Protein 5A3D (pdb70)

B-factor: mean 48.32, std 18.34, range [20.0, 143.33]

GO terms:
  GO:0005634 nucleus (C, IDA)
  GO:0003684 damaged DNA binding (F, IDA)
  GO:0008270 zinc ion binding (F, IDA)
  GO:0006974 DNA damage response (P, IDA)
  GO:0000715 nucleotide-excision repair, DNA damage recognition (P, IDA)
  GO:0000110 nucleotide-excision repair factor 1 complex (C, IPI)
  GO:0005515 protein binding (F, IPI)

Solvent-accessible surface area: 15200 Å² total; per-residue (Å²): 114,100,106,0,92,41,41,127,128,58,99,143,30,7,92,50,6,63,89,37,5,138,34,70,0,3,107,111,5,11,152,98,58,69,100,87,11,26,62,5,39,45,84,64,0,78,118,65,12,22,5,58,52,103,36,0,77,60,144,144,65,7,76,42,40,71,93,88,31,99,153,35,66,126,114,85,168,41,24,21,0,0,61,38,40,0,50,56,45,0,55,167,71,58,45,23,116,137,11,18,72,114,26,127,85,145,99,74,121,47,142,84,99,122,108,86,108,0,89,42,37,122,128,57,67,137,29,13,85,47,6,70,92,36,4,135,34,63,0,2,123,111,5,10,156,98,59,69,97,89,12,28,61,5,38,43,83,68,0,79,114,67,12,22,5,56,55,104,37,0,83,60,141,146,72,8,75,42,31,63,86,97,31,99,155,34,66,127,114,87,167,47,40,23,0,0,56,38,41,0,50,64,32,0,58,145,61,59,48,20,120,134,9,23,92,122,27,148,101,141,88,81,106,32,136,83,100,81,131

Radius of gyration: 28.15 Å; Cα contacts (8 Å, |Δi|>4): 285; chains: 2; bounding box: 49×50×84 Å

Foldseek 3Di:
DDAAPVPRPDPDADCCCCVQVVHSHHPVVLVVCLLWFPKDWPVCLCVVQVDDCVQVVPVVQFGWDWDQDPVDNPDDIIIIGGNNSSQVVSCVVQPHPVRRVVVVVVVVVVVVVD/DDAAPPPRPDDDADCCCCVQVNHSHHPVRLVVCLLFFPKAWPVRLCVPLVDDPVQVVPCVQFGWDWDQDVVDNPDDIIIITTNNSSQVVSCVVQPHPVSSVVVVVVVVVVVVVVD

Structure (mmCIF, N/CA/C/O backbone):
data_5A3D
#
_entry.id   5A3D
#
_cell.length_a   53.727
_cell.length_b   53.727
_cell.length_c   130.551
_cell.angle_alpha   90.00
_cell.angle_beta   90.00
_cell.angle_gamma   90.00
#
_symmetry.space_group_name_H-M   'P 41'
#
loop_
_entity.id
_entity.type
_entity.pdbx_description
1 polymer 'DNA REPAIR PROTEIN RAD14'
2 polymer "5'-D(*DTP*CP*TP*CP*TP*AP*C 8FGP*TP*CP*AP*TP*CP*DAP*CP)-3'"
3 polymer "5'-D(*DG 5IUP*GP*A 5IUP*GP*AP*CP*G 5IUP*AP*GP*AP*DGP*AP)-3'"
4 non-polymer 'ZINC ION'
5 water water
#
loop_
_atom_site.group_PDB
_atom_site.id
_atom_site.type_symbol
_atom_site.label_atom_id
_atom_site.label_alt_id
_atom_site.label_comp_id
_atom_site.label_asym_id
_atom_site.label_entity_id
_atom_site.label_seq_id
_atom_site.pdbx_PDB_ins_code
_atom_site.Cartn_x
_atom_site.Cartn_y
_atom_site.Cartn_z
_atom_site.occupancy
_atom_site.B_iso_or_equiv
_atom_site.auth_seq_id
_atom_site.auth_comp_id
_atom_site.auth_asym_id
_atom_site.auth_atom_id
_atom_site.pdbx_PDB_model_num
ATOM 1 N N . ALA A 1 1 ? 16.204 26.936 73.963 1.00 62.73 188 ALA A N 1
ATOM 2 C CA . ALA A 1 1 ? 17.459 27.252 73.154 1.00 62.23 188 ALA A CA 1
ATOM 3 C C . ALA A 1 1 ? 18.310 25.980 72.817 1.00 52.03 188 ALA A C 1
ATOM 4 O O . ALA A 1 1 ? 19.033 25.452 73.669 1.00 58.94 188 ALA A O 1
ATOM 6 N N . PRO A 1 2 ? 18.192 25.464 71.603 1.00 67.23 189 PRO A N 1
ATOM 7 C CA . PRO A 1 2 ? 18.706 24.113 71.353 1.00 61.13 189 PRO A CA 1
ATOM 8 C C . PRO A 1 2 ? 20.243 24.037 71.155 1.00 52.38 189 PRO A C 1
ATOM 9 O O . PRO A 1 2 ? 20.830 24.878 70.471 1.00 50.85 189 PRO A O 1
ATOM 13 N N . LYS A 1 3 ? 20.887 23.053 71.779 1.00 48.26 190 LYS A N 1
ATOM 14 C CA . LYS A 1 3 ? 22.350 22.978 71.823 1.00 44.17 190 LYS A CA 1
ATOM 15 C C . LYS A 1 3 ? 22.898 21.970 70.855 1.00 40.74 190 LYS A C 1
ATOM 16 O O . LYS A 1 3 ? 22.216 20.990 70.490 1.00 40.23 190 LYS A O 1
ATOM 22 N N . CYS A 1 4 ? 24.121 22.233 70.399 1.00 36.02 191 CYS A N 1
ATOM 23 C CA . CYS A 1 4 ? 24.851 21.256 69.604 1.00 34.71 191 CYS A CA 1
ATOM 24 C C . CYS A 1 4 ? 24.949 19.867 70.258 1.00 35.61 191 CYS A C 1
ATOM 25 O O . CYS A 1 4 ? 25.246 19.734 71.430 1.00 34.77 191 CYS A O 1
ATOM 28 N N . ILE A 1 5 ? 24.621 18.825 69.493 1.00 35.82 192 ILE A N 1
ATOM 29 C CA . ILE A 1 5 ? 24.596 17.460 70.033 1.00 40.16 192 ILE A CA 1
ATOM 30 C C . ILE A 1 5 ? 26.025 16.905 70.331 1.00 39.70 192 ILE A C 1
ATOM 31 O O . ILE A 1 5 ? 26.182 15.924 71.035 1.00 40.44 192 ILE A O 1
ATOM 36 N N . GLU A 1 6 ? 27.085 17.527 69.812 1.00 37.63 193 GLU A N 1
ATOM 37 C CA . GLU A 1 6 ? 28.426 17.125 70.272 1.00 38.77 193 GLU A CA 1
ATOM 38 C C . GLU A 1 6 ? 28.910 17.851 71.524 1.00 39.10 193 GLU A C 1
ATOM 39 O O . GLU A 1 6 ? 29.283 17.182 72.527 1.00 43.53 193 GLU A O 1
ATOM 45 N N . CYS A 1 7 ? 28.931 19.194 71.490 1.00 34.91 194 CYS A N 1
ATOM 46 C CA . CYS A 1 7 ? 29.488 19.913 72.592 1.00 36.03 194 CYS A CA 1
ATOM 47 C C . CYS A 1 7 ? 28.501 20.183 73.755 1.00 36.02 194 CYS A C 1
ATOM 48 O O . CYS A 1 7 ? 28.935 20.355 74.943 1.00 37.58 194 CYS A O 1
ATOM 51 N N . HIS A 1 8 ? 27.222 20.310 73.430 1.00 36.08 195 HIS A N 1
ATOM 52 C CA . HIS A 1 8 ? 26.156 20.682 74.395 1.00 39.41 195 HIS A CA 1
ATOM 53 C C . HIS A 1 8 ? 26.245 22.158 74.898 1.00 36.73 195 HIS A C 1
ATOM 54 O O . HIS A 1 8 ? 25.641 22.526 75.878 1.00 37.06 195 HIS A O 1
ATOM 61 N N . ILE A 1 9 ? 26.945 22.961 74.119 1.00 33.53 196 ILE A N 1
ATOM 62 C CA . ILE A 1 9 ? 27.316 24.325 74.431 1.00 33.86 196 ILE A CA 1
ATOM 63 C C . ILE A 1 9 ? 26.857 25.324 73.426 1.00 32.59 196 ILE A C 1
ATOM 64 O O . ILE A 1 9 ? 26.083 26.232 73.787 1.00 32.96 196 ILE A O 1
ATOM 69 N N . ASN A 1 10 ? 27.392 25.212 72.214 1.00 32.32 197 ASN A N 1
ATOM 70 C CA . ASN A 1 10 ? 27.059 26.119 71.137 1.00 31.99 197 ASN A CA 1
ATOM 71 C C . ASN A 1 10 ? 25.589 25.962 70.719 1.00 34.09 197 ASN A C 1
ATOM 72 O O . ASN A 1 10 ? 25.021 24.825 70.764 1.00 32.37 197 ASN A O 1
ATOM 77 N N . ILE A 1 11 ? 24.982 27.104 70.400 1.00 36.76 198 ILE A N 1
ATOM 78 C CA . ILE A 1 11 ? 23.632 27.187 69.863 1.00 39.28 198 ILE A CA 1
ATOM 79 C C . ILE A 1 11 ? 23.619 27.665 68.377 1.00 40.05 198 ILE A C 1
ATOM 80 O O . ILE A 1 11 ? 22.529 27.813 67.763 1.00 41.86 198 ILE A O 1
ATOM 85 N N . GLU A 1 12 ? 24.793 27.976 67.812 1.00 39.01 199 GLU A N 1
ATOM 86 C CA . GLU A 1 12 ? 24.857 28.400 66.406 1.00 39.35 199 GLU A CA 1
ATOM 87 C C . GLU A 1 12 ? 25.337 27.161 65.648 1.00 37.28 199 GLU A C 1
ATOM 88 O O . GLU A 1 12 ? 26.486 26.747 65.809 1.00 33.05 199 GLU A O 1
ATOM 94 N N . MET A 1 13 ? 24.452 26.563 64.839 1.00 35.67 200 MET A N 1
ATOM 95 C CA . MET A 1 13 ? 24.839 25.297 64.168 1.00 34.14 200 MET A CA 1
ATOM 96 C C . MET A 1 13 ? 25.552 25.606 62.873 1.00 33.19 200 MET A C 1
ATOM 97 O O . MET A 1 13 ? 25.337 26.655 62.270 1.00 34.05 200 MET A O 1
ATOM 102 N N . ASP A 1 14 ? 26.324 24.649 62.376 1.00 31.69 201 ASP A N 1
ATOM 103 C CA . ASP A 1 14 ? 26.934 24.800 61.084 1.00 32.52 201 ASP A CA 1
ATOM 104 C C . ASP A 1 14 ? 25.867 24.878 60.001 1.00 32.99 201 ASP A C 1
ATOM 105 O O . ASP A 1 14 ? 25.023 23.980 59.983 1.00 32.22 201 ASP A O 1
ATOM 110 N N . PRO A 1 15 ? 25.885 25.928 59.166 1.00 35.48 202 PRO A N 1
ATOM 111 C CA . PRO A 1 15 ? 24.731 26.051 58.256 1.00 36.45 202 PRO A CA 1
ATOM 112 C C . PRO A 1 15 ? 24.605 24.841 57.350 1.00 34.16 202 PRO A C 1
ATOM 113 O O . PRO A 1 15 ? 23.508 24.395 57.070 1.00 34.43 202 PRO A O 1
ATOM 117 N N . VAL A 1 16 ? 25.707 24.338 56.841 1.00 31.93 203 VAL A N 1
ATOM 118 C CA . VAL A 1 16 ? 25.597 23.255 55.906 1.00 31.84 203 VAL A CA 1
ATOM 119 C C . VAL A 1 16 ? 25.073 21.997 56.603 1.00 31.90 203 VAL A C 1
ATOM 120 O O . VAL A 1 16 ? 24.115 21.348 56.094 1.00 31.65 203 VAL A O 1
ATOM 124 N N . LEU A 1 17 ? 25.719 21.608 57.709 1.00 30.68 204 LEU A N 1
ATOM 125 C CA . LEU A 1 17 ? 25.340 20.376 58.419 1.00 31.01 204 LEU A CA 1
ATOM 126 C C . LEU A 1 17 ? 23.914 20.416 58.886 1.00 31.37 204 LEU A C 1
ATOM 127 O O . LEU A 1 17 ? 23.138 19.428 58.759 1.00 32.08 204 LEU A O 1
ATOM 132 N N . HIS A 1 18 ? 23.475 21.591 59.298 1.00 31.91 205 HIS A N 1
ATOM 133 C CA . HIS A 1 18 ? 22.135 21.758 59.766 1.00 33.37 205 HIS A CA 1
ATOM 134 C C . HIS A 1 18 ? 21.138 21.829 58.621 1.00 35.11 205 HIS A C 1
ATOM 135 O O . HIS A 1 18 ? 20.150 21.123 58.610 1.00 37.17 205 HIS A O 1
ATOM 142 N N . ASP A 1 19 ? 21.337 22.716 57.679 1.00 36.26 206 ASP A N 1
ATOM 143 C CA . ASP A 1 19 ? 20.302 22.953 56.669 1.00 38.97 206 ASP A CA 1
ATOM 144 C C . ASP A 1 19 ? 20.229 21.807 55.648 1.00 38.40 206 ASP A C 1
ATOM 145 O O . ASP A 1 19 ? 19.123 21.458 55.135 1.00 41.64 206 ASP A O 1
ATOM 150 N N . VAL A 1 20 ? 21.381 21.299 55.277 1.00 35.41 207 VAL A N 1
ATOM 151 C CA . VAL A 1 20 ? 21.457 20.282 54.245 1.00 34.91 207 VAL A CA 1
ATOM 152 C C . VAL A 1 20 ? 21.373 18.915 54.837 1.00 33.52 207 VAL A C 1
ATOM 153 O O . VAL A 1 20 ? 20.620 18.133 54.347 1.00 34.23 207 VAL A O 1
ATOM 157 N N . PHE A 1 21 ? 22.137 18.619 55.857 1.00 31.81 208 PHE A N 1
ATOM 158 C CA . PHE A 1 21 ? 22.242 17.277 56.388 1.00 32.45 208 PHE A CA 1
ATOM 159 C C . PHE A 1 21 ? 21.338 17.063 57.636 1.00 33.89 208 PHE A C 1
ATOM 160 O O . PHE A 1 21 ? 21.323 15.942 58.172 1.00 35.16 208 PHE A O 1
ATOM 168 N N . LYS A 1 22 ? 20.652 18.115 58.080 1.00 34.41 209 LYS A N 1
ATOM 169 C CA . LYS A 1 22 ? 19.740 18.052 59.244 1.00 38.12 209 LYS A CA 1
ATOM 170 C C . LYS A 1 22 ? 20.391 17.560 60.540 1.00 38.13 209 LYS A C 1
ATOM 171 O O . LYS A 1 22 ? 19.796 16.823 61.295 1.00 39.64 209 LYS A O 1
ATOM 177 N N . LEU A 1 23 ? 21.612 18.005 60.795 1.00 35.26 210 LEU A N 1
ATOM 178 C CA . LEU A 1 23 ? 22.390 17.637 61.985 1.00 35.14 210 LEU A CA 1
ATOM 179 C C . LEU A 1 23 ? 22.491 18.926 62.845 1.00 33.89 210 LEU A C 1
ATOM 180 O O . LEU A 1 23 ? 22.879 19.950 62.338 1.00 31.46 210 LEU A O 1
ATOM 185 N N . GLN A 1 24 ? 22.102 18.878 64.110 1.00 35.87 211 GLN A N 1
ATOM 186 C CA . GLN A 1 24 ? 22.312 20.006 65.045 1.00 38.43 211 GLN A CA 1
ATOM 187 C C . GLN A 1 24 ? 23.714 20.007 65.619 1.00 33.78 211 GLN A C 1
ATOM 188 O O . GLN A 1 24 ? 23.884 19.529 66.795 1.00 34.73 211 GLN A O 1
ATOM 194 N N . VAL A 1 25 ? 24.663 20.379 64.773 1.00 35.20 212 VAL A N 1
ATOM 195 C CA . VAL A 1 25 ? 26.133 20.279 65.059 1.00 33.98 212 VAL A CA 1
ATOM 196 C C . VAL A 1 25 ? 26.784 21.603 64.688 1.00 31.24 212 VAL A C 1
ATOM 197 O O . VAL A 1 25 ? 26.496 22.107 63.659 1.00 29.80 212 VAL A O 1
ATOM 201 N N . CYS A 1 26 ? 27.584 22.210 65.600 1.00 30.24 213 CYS A N 1
ATOM 202 C CA . CYS A 1 26 ? 28.284 23.443 65.354 1.00 29.26 213 CYS A CA 1
ATOM 203 C C . CYS A 1 26 ? 29.489 23.157 64.493 1.00 28.07 213 CYS A C 1
ATOM 204 O O . CYS A 1 26 ? 30.015 22.023 64.404 1.00 27.99 213 CYS A O 1
ATOM 207 N N . LYS A 1 27 ? 29.997 24.222 63.952 1.00 29.00 214 LYS A N 1
ATOM 208 C CA . LYS A 1 27 ? 31.006 24.073 63.002 1.00 30.27 214 LYS A CA 1
ATOM 209 C C . LYS A 1 27 ? 32.304 23.567 63.686 1.00 28.49 214 LYS A C 1
ATOM 210 O O . LYS A 1 27 ? 33.043 22.824 63.125 1.00 29.31 214 LYS A O 1
ATOM 216 N N . GLN A 1 28 ? 32.559 24.018 64.874 1.00 27.99 215 GLN A N 1
ATOM 217 C CA . GLN A 1 28 ? 33.797 23.668 65.594 1.00 29.08 215 GLN A CA 1
ATOM 218 C C . GLN A 1 28 ? 33.821 22.155 65.846 1.00 29.48 215 GLN A C 1
ATOM 219 O O . GLN A 1 28 ? 34.813 21.503 65.576 1.00 30.36 215 GLN A O 1
ATOM 225 N N . CYS A 1 29 ? 32.693 21.621 66.297 1.00 29.38 216 CYS A N 1
ATOM 226 C CA . CYS A 1 29 ? 32.521 20.239 66.525 1.00 31.84 216 CYS A CA 1
ATOM 227 C C . CYS A 1 29 ? 32.607 19.385 65.259 1.00 31.66 216 CYS A C 1
ATOM 228 O O . CYS A 1 29 ? 33.178 18.260 65.279 1.00 32.64 216 CYS A O 1
ATOM 231 N N . SER A 1 30 ? 32.046 19.902 64.185 1.00 32.08 217 SER A N 1
ATOM 232 C CA . SER A 1 30 ? 32.189 19.263 62.895 1.00 32.66 217 SER A CA 1
ATOM 233 C C . SER A 1 30 ? 33.741 19.105 62.493 1.00 34.05 217 SER A C 1
ATOM 234 O O . SER A 1 30 ? 34.124 18.023 62.080 1.00 34.40 217 SER A O 1
ATOM 237 N N . LYS A 1 31 ? 34.594 20.103 62.744 1.00 33.64 218 LYS A N 1
ATOM 238 C CA . LYS A 1 31 ? 36.026 20.009 62.426 1.00 38.36 218 LYS A CA 1
ATOM 239 C C . LYS A 1 31 ? 36.742 19.088 63.413 1.00 37.89 218 LYS A C 1
ATOM 240 O O . LYS A 1 31 ? 37.727 18.468 63.056 1.00 40.62 218 LYS A O 1
ATOM 246 N N . GLU A 1 32 ? 36.227 18.984 64.629 1.00 36.22 219 GLU A N 1
ATOM 247 C CA . GLU A 1 32 ? 36.786 18.122 65.680 1.00 38.22 219 GLU A CA 1
ATOM 248 C C . GLU A 1 32 ? 36.392 16.617 65.557 1.00 37.48 219 GLU A C 1
ATOM 249 O O . GLU A 1 32 ? 37.047 15.701 66.107 1.00 38.37 219 GLU A O 1
ATOM 255 N N . HIS A 1 33 ? 35.408 16.348 64.730 1.00 35.33 220 HIS A N 1
ATOM 256 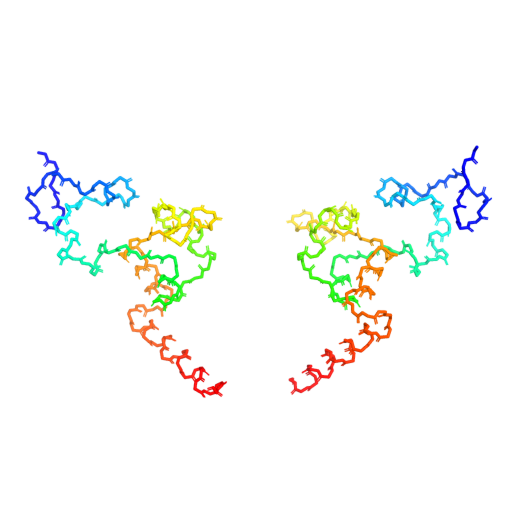C CA . HIS A 1 33 ? 34.909 14.999 64.558 1.00 36.35 220 HIS A CA 1
ATOM 257 C C . HIS A 1 33 ? 34.661 14.660 63.112 1.00 35.29 220 HIS A C 1
ATOM 258 O O . HIS A 1 33 ? 33.496 14.443 62.695 1.00 33.80 220 HIS A O 1
ATOM 265 N N . PRO A 1 34 ? 35.725 14.697 62.295 1.00 35.64 221 PRO A N 1
ATOM 266 C CA . PRO A 1 34 ? 35.672 14.366 60.879 1.00 35.24 221 PRO A CA 1
ATOM 267 C C . PRO A 1 34 ? 35.234 12.951 60.608 1.00 35.55 221 PRO A C 1
ATOM 268 O O . PRO A 1 34 ? 34.561 12.712 59.580 1.00 33.19 221 PRO A O 1
ATOM 272 N N . GLU A 1 35 ? 35.487 12.037 61.545 1.00 37.93 222 GLU A N 1
ATOM 273 C CA . GLU A 1 35 ? 34.984 10.6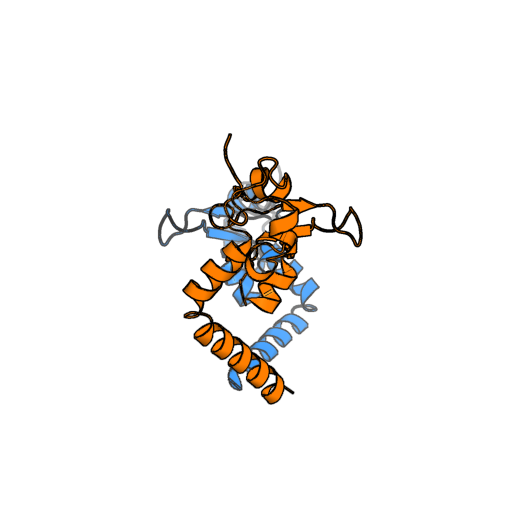17 61.448 1.00 39.24 222 GLU A CA 1
ATOM 274 C C . GLU A 1 35 ? 33.460 10.537 61.365 1.00 38.22 222 GLU A C 1
ATOM 275 O O . GLU A 1 35 ? 32.894 9.538 60.860 1.00 40.21 222 GLU A O 1
ATOM 281 N N . LYS A 1 36 ? 32.788 11.610 61.786 1.00 36.31 223 LYS A N 1
ATOM 282 C CA . LYS A 1 36 ? 31.334 11.736 61.628 1.00 36.62 223 LYS A CA 1
ATOM 283 C C . LYS A 1 36 ? 30.862 12.745 60.563 1.00 34.32 223 LYS A C 1
ATOM 284 O O . LYS A 1 36 ? 29.825 12.477 59.862 1.00 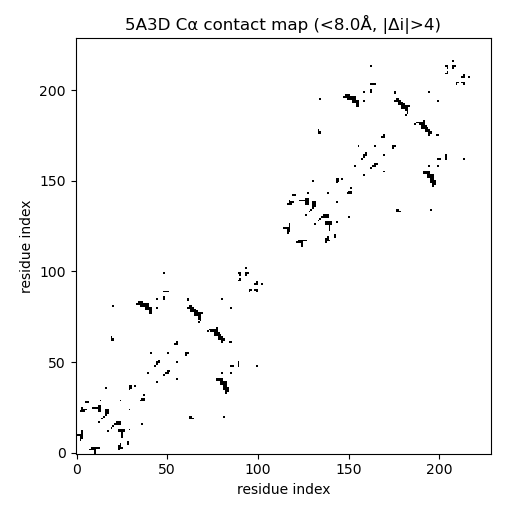32.34 223 LYS A O 1
ATOM 290 N N . TYR A 1 37 ? 31.541 13.892 60.472 1.00 31.20 224 TYR A N 1
ATOM 291 C CA . TYR A 1 37 ? 30.992 15.050 59.803 1.00 31.18 224 TYR A CA 1
ATOM 292 C C . TYR A 1 37 ? 31.696 15.556 58.572 1.00 28.98 224 TYR A C 1
ATOM 293 O O . TYR A 1 37 ? 31.259 16.506 57.975 1.00 29.53 224 TYR A O 1
ATOM 302 N N . ALA A 1 38 ? 32.768 14.918 58.207 1.00 29.03 225 ALA A N 1
ATOM 303 C CA . ALA A 1 38 ? 33.514 15.257 57.040 1.00 29.70 225 ALA A CA 1
ATOM 304 C C . ALA A 1 38 ? 32.589 15.098 55.798 1.00 29.44 225 ALA A C 1
ATOM 305 O O . ALA A 1 38 ? 31.780 14.144 55.727 1.00 28.13 225 ALA A O 1
ATOM 307 N N . LEU A 1 39 ? 32.746 15.998 54.869 1.00 28.54 226 LEU A N 1
ATOM 308 C CA . LEU A 1 39 ? 32.049 15.904 53.574 1.00 29.61 226 LEU A CA 1
ATOM 309 C C . LEU A 1 39 ? 32.913 15.203 52.582 1.00 30.56 226 LEU A C 1
ATOM 310 O O . LEU A 1 39 ? 34.128 15.426 52.482 1.00 33.72 226 LEU A O 1
ATOM 315 N N . LEU A 1 40 ? 32.315 14.238 51.886 1.00 29.12 227 LEU A N 1
ATOM 316 C CA . LEU A 1 40 ? 33.033 13.449 50.922 1.00 29.46 227 LEU A CA 1
ATOM 317 C C . LEU A 1 40 ? 32.428 13.619 49.536 1.00 28.53 227 LEU A C 1
ATOM 318 O O . LEU A 1 40 ? 31.189 13.575 49.370 1.00 26.69 227 LEU A O 1
ATOM 323 N N . THR A 1 41 ? 33.274 13.684 48.527 1.00 27.27 228 THR A N 1
ATOM 324 C CA . THR A 1 41 ? 32.766 13.741 47.175 1.00 26.40 228 THR A CA 1
ATOM 325 C C . THR A 1 41 ? 32.108 12.416 46.786 1.00 25.46 228 THR A C 1
ATOM 326 O O . THR A 1 41 ? 32.263 11.380 47.431 1.00 25.55 228 THR A O 1
ATOM 330 N N . LYS A 1 42 ? 31.303 12.466 45.731 1.00 26.36 229 LYS A N 1
ATOM 331 C CA . LYS A 1 42 ? 30.749 11.278 45.114 1.00 27.12 229 LYS A CA 1
ATOM 332 C C . LYS A 1 42 ? 31.859 10.282 44.757 1.00 26.96 229 LYS A C 1
ATOM 333 O O . LYS A 1 42 ? 31.753 9.161 45.164 1.00 26.27 229 LYS A O 1
ATOM 339 N N . THR A 1 43 ? 33.000 10.762 44.225 1.00 27.95 230 THR A N 1
ATOM 340 C CA . THR A 1 43 ? 34.097 9.880 43.868 1.00 29.48 230 THR A CA 1
ATOM 341 C C . THR A 1 43 ? 34.673 9.155 45.119 1.00 30.38 230 THR A C 1
ATOM 342 O O . THR A 1 43 ? 34.916 7.953 45.075 1.00 30.38 230 THR A O 1
ATOM 346 N N . GLU A 1 44 ? 34.862 9.944 46.184 1.00 27.37 231 GLU A N 1
ATOM 347 C CA . GLU A 1 44 ? 35.376 9.432 47.487 1.00 30.29 231 GLU A CA 1
ATOM 348 C C . GLU A 1 44 ? 34.421 8.386 48.057 1.00 29.52 231 GLU A C 1
ATOM 349 O O . GLU A 1 44 ? 34.898 7.367 48.598 1.00 31.33 231 GLU A O 1
ATOM 355 N N . CYS A 1 45 ? 33.122 8.633 48.009 1.00 28.30 232 CYS A N 1
ATOM 356 C CA . CYS A 1 45 ? 32.118 7.611 48.432 1.00 29.26 232 CYS A CA 1
ATOM 357 C C . CYS A 1 45 ? 32.230 6.299 47.629 1.00 31.78 232 CYS A C 1
ATOM 358 O O . CYS A 1 45 ? 32.183 5.173 48.192 1.00 32.93 232 CYS A O 1
ATOM 361 N N . LYS A 1 46 ? 32.516 6.400 46.342 1.00 32.91 233 LYS A N 1
ATOM 362 C CA . LYS A 1 46 ? 32.688 5.165 45.557 1.00 35.20 233 LYS A CA 1
ATOM 363 C C . LYS A 1 46 ? 34.016 4.452 45.927 1.00 38.32 233 LYS A C 1
ATOM 364 O O . LYS A 1 46 ? 34.059 3.207 46.133 1.00 38.68 233 LYS A O 1
ATOM 370 N N . GLU A 1 47 ? 35.035 5.256 46.063 1.00 38.89 234 GLU A N 1
ATOM 371 C CA . GLU A 1 47 ? 36.412 4.759 46.370 1.00 42.02 234 GLU A CA 1
ATOM 372 C C . GLU A 1 47 ? 36.548 4.218 47.759 1.00 41.95 234 GLU A C 1
ATOM 373 O O . GLU A 1 47 ? 37.264 3.261 47.957 1.00 45.41 234 GLU A O 1
ATOM 379 N N . ASP A 1 48 ? 35.905 4.841 48.739 1.00 40.33 235 ASP A N 1
ATOM 380 C CA . ASP A 1 48 ? 36.220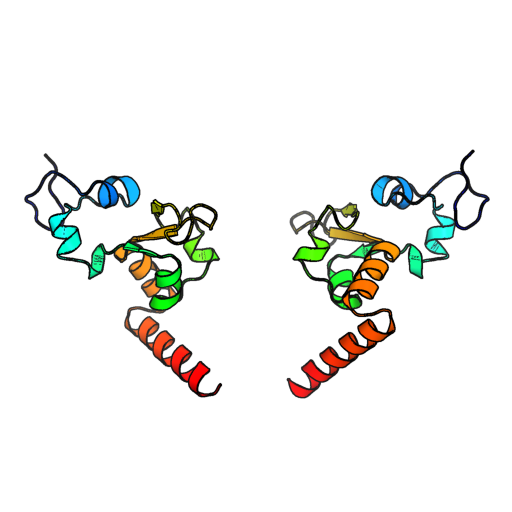 4.596 50.148 1.00 42.60 235 ASP A CA 1
ATOM 381 C C . ASP A 1 48 ? 35.276 3.535 50.633 1.00 41.72 235 ASP A C 1
ATOM 382 O O . ASP A 1 48 ? 35.656 2.636 51.386 1.00 42.74 235 ASP A O 1
ATOM 387 N N . TYR A 1 49 ? 34.048 3.597 50.152 1.00 37.99 236 TYR A N 1
ATOM 388 C CA . TYR A 1 49 ? 32.984 2.752 50.685 1.00 38.75 236 TYR A CA 1
ATOM 389 C C . TYR A 1 49 ? 32.323 1.778 49.724 1.00 37.42 236 TYR A C 1
ATOM 390 O O . TYR A 1 49 ? 31.440 1.020 50.110 1.00 37.22 236 TYR A O 1
ATOM 399 N N . PHE A 1 50 ? 32.747 1.819 48.479 1.00 37.72 237 PHE A N 1
ATOM 400 C CA . PHE A 1 50 ? 32.238 0.907 47.453 1.00 39.30 237 PHE A CA 1
ATOM 401 C C . PHE A 1 50 ? 30.761 1.059 47.243 1.00 38.20 237 PHE A C 1
ATOM 402 O O . PHE A 1 50 ? 30.067 0.060 47.087 1.00 40.17 237 PHE A O 1
ATOM 410 N N . LEU A 1 51 ? 30.288 2.290 47.211 1.00 36.64 238 LEU A N 1
ATOM 411 C CA . LEU A 1 51 ? 28.895 2.589 46.919 1.00 35.64 238 LEU A CA 1
ATOM 412 C C . LEU A 1 51 ? 28.775 2.790 45.452 1.00 35.63 238 LEU A C 1
ATOM 413 O O . LEU A 1 51 ? 29.706 3.271 44.855 1.00 34.19 238 LEU A O 1
ATOM 418 N N . THR A 1 52 ? 27.603 2.438 44.900 1.00 35.34 239 THR A N 1
ATOM 419 C CA . THR A 1 52 ? 27.416 2.540 43.437 1.00 36.64 239 THR A CA 1
ATOM 420 C C . THR A 1 52 ? 26.667 3.832 43.068 1.00 34.52 239 THR A C 1
ATOM 421 O O . THR A 1 52 ? 26.072 4.494 43.947 1.00 34.06 239 THR A O 1
ATOM 425 N N . ASP A 1 53 ? 26.700 4.186 41.789 1.00 35.41 240 ASP A N 1
ATOM 426 C CA . ASP A 1 53 ? 25.903 5.298 41.295 1.00 38.28 240 ASP A CA 1
ATOM 427 C C . ASP A 1 53 ? 24.457 5.184 41.659 1.00 36.61 240 ASP A C 1
ATOM 428 O O . ASP A 1 53 ? 23.943 6.146 42.198 1.00 36.73 240 ASP A O 1
ATOM 433 N N . PRO A 1 54 ? 23.833 4.000 41.493 1.00 37.24 241 PRO A N 1
ATOM 434 C CA . PRO A 1 54 ? 22.420 3.881 41.885 1.00 38.25 241 PRO A CA 1
ATOM 435 C C . PRO A 1 54 ? 22.144 4.190 43.340 1.00 37.57 241 PRO A C 1
ATOM 436 O O . PRO A 1 54 ? 21.153 4.818 43.676 1.00 39.49 241 PRO A O 1
ATOM 440 N N . GLU A 1 55 ? 23.074 3.844 44.201 1.00 36.43 242 GLU A N 1
ATOM 441 C CA . GLU A 1 55 ? 22.941 4.109 45.608 1.00 36.99 242 GLU A CA 1
ATOM 442 C C . GLU A 1 55 ? 23.091 5.621 45.881 1.00 34.99 242 GLU A C 1
ATOM 443 O O . GLU A 1 55 ? 22.230 6.309 46.532 1.00 34.09 242 GLU A O 1
ATOM 449 N N . LEU A 1 56 ? 24.130 6.187 45.306 1.00 33.62 243 LEU A N 1
ATOM 450 C CA . LEU A 1 56 ? 24.475 7.544 45.667 1.00 33.91 243 LEU A CA 1
ATOM 451 C C . LEU A 1 56 ? 23.556 8.522 44.968 1.00 34.33 243 LEU A C 1
ATOM 452 O O . LEU A 1 56 ? 23.373 9.568 45.481 1.00 34.01 243 LEU A O 1
ATOM 457 N N . ASN A 1 57 ? 22.959 8.111 43.840 1.00 34.17 244 ASN A N 1
ATOM 458 C CA . ASN A 1 57 ? 22.021 8.911 43.089 1.00 36.68 244 ASN A CA 1
ATOM 459 C C . ASN A 1 57 ? 20.637 8.881 43.716 1.00 38.49 244 ASN A C 1
ATOM 460 O O . ASN A 1 57 ? 19.763 9.635 43.276 1.00 42.55 244 ASN A O 1
ATOM 465 N N . ASP A 1 58 ? 20.427 8.013 44.701 1.00 38.17 245 ASP A N 1
ATOM 466 C CA . ASP A 1 58 ? 19.096 7.859 45.249 1.00 41.69 245 ASP A CA 1
ATOM 467 C C . ASP A 1 58 ? 18.792 9.015 46.182 1.00 41.41 245 ASP A C 1
ATOM 468 O O . ASP A 1 58 ? 19.337 9.051 47.228 1.00 41.78 245 ASP A O 1
ATOM 473 N N . GLU A 1 59 ? 17.961 9.952 45.748 1.00 48.36 246 GLU A N 1
ATOM 474 C CA . GLU A 1 59 ? 17.582 11.193 46.573 1.00 52.55 246 GLU A CA 1
ATOM 475 C C . GLU A 1 59 ? 16.918 10.878 47.913 1.00 51.62 246 GLU A C 1
ATOM 476 O O . GLU A 1 59 ? 16.976 11.670 48.841 1.00 49.82 246 GLU A O 1
ATOM 482 N N . ASP A 1 60 ? 16.300 9.700 48.015 1.00 51.68 247 ASP A N 1
ATOM 483 C CA . ASP A 1 60 ? 15.625 9.306 49.225 1.00 53.26 247 ASP A CA 1
ATOM 484 C C . ASP A 1 60 ? 16.574 8.660 50.193 1.00 50.04 247 ASP A C 1
ATOM 485 O O . ASP A 1 60 ? 16.255 8.626 51.379 1.00 50.85 247 ASP A O 1
ATOM 490 N N . LEU A 1 61 ? 17.732 8.184 49.716 1.00 43.94 248 LEU A N 1
ATOM 491 C CA . LEU A 1 61 ? 18.745 7.526 50.587 1.00 44.41 248 LEU A CA 1
ATOM 492 C C . LEU A 1 61 ? 19.827 8.422 51.270 1.00 42.06 248 LEU A C 1
ATOM 493 O O . LEU A 1 61 ? 20.351 8.098 52.367 1.00 42.88 248 LEU A O 1
ATOM 498 N N . PHE A 1 62 ? 20.258 9.456 50.585 1.00 37.02 249 PHE A N 1
ATOM 499 C CA . PHE A 1 62 ? 21.326 10.312 51.183 1.00 35.71 249 PHE A CA 1
ATOM 500 C C . PHE A 1 62 ? 20.940 11.729 51.031 1.00 35.27 249 PHE A C 1
ATOM 501 O O . PHE A 1 62 ? 20.416 12.145 49.954 1.00 35.27 249 PHE A O 1
ATOM 509 N N . HIS A 1 63 ? 21.272 12.539 52.032 1.00 32.38 250 HIS A N 1
ATOM 510 C CA . HIS A 1 63 ? 21.248 13.970 51.799 1.00 31.68 250 HIS A CA 1
ATOM 511 C C . HIS A 1 63 ? 22.497 14.323 50.991 1.00 30.30 250 HIS A C 1
ATOM 512 O O . HIS A 1 63 ? 23.510 13.576 51.029 1.00 29.71 250 HIS A O 1
ATOM 519 N N . ARG A 1 64 ? 22.434 15.399 50.213 1.00 29.87 251 ARG A N 1
ATOM 520 C CA . ARG A 1 64 ? 23.660 15.843 49.576 1.00 30.15 251 ARG A CA 1
ATOM 521 C C . ARG A 1 64 ? 23.668 17.324 49.271 1.00 29.07 251 ARG A C 1
ATOM 522 O O . ARG A 1 64 ? 22.635 17.927 49.088 1.00 31.98 251 ARG A O 1
ATOM 530 N N . LEU A 1 65 ? 24.869 17.869 49.239 1.00 28.53 252 LEU A N 1
ATOM 531 C CA . LEU A 1 65 ? 25.173 19.235 48.902 1.00 28.81 252 LEU A CA 1
ATOM 532 C C . LEU A 1 65 ? 25.839 19.237 47.570 1.00 26.34 252 LEU A C 1
ATOM 533 O O . LEU A 1 65 ? 26.805 18.480 47.331 1.00 26.68 252 LEU A O 1
ATOM 538 N N . GLU A 1 66 ? 25.329 20.061 46.663 1.00 28.08 253 GLU A N 1
ATOM 539 C CA . GLU A 1 66 ? 25.933 20.237 45.314 1.00 28.23 253 GLU A CA 1
ATOM 540 C C . GLU A 1 66 ? 26.681 21.545 45.226 1.00 28.80 253 GLU A C 1
ATOM 541 O O . GLU A 1 66 ? 26.210 22.586 45.744 1.00 29.75 253 GLU A O 1
ATOM 547 N N . LYS A 1 67 ? 27.820 21.550 44.546 1.00 28.51 254 LYS A N 1
ATOM 548 C CA . LYS A 1 67 ? 28.569 22.763 44.231 1.00 32.03 254 LYS A CA 1
ATOM 549 C C . LYS A 1 67 ? 29.002 22.712 42.798 1.00 33.47 254 LYS A C 1
ATOM 550 O O . LYS A 1 67 ? 28.985 21.644 42.195 1.00 31.63 254 LYS A O 1
ATOM 556 N N . PRO A 1 68 ? 29.471 23.837 42.269 1.00 29.77 255 PRO A N 1
ATOM 557 C CA . PRO A 1 68 ? 30.084 23.782 40.943 1.00 31.55 255 PRO A CA 1
ATOM 558 C C . PRO A 1 68 ? 31.278 22.914 40.934 1.00 30.39 255 PRO A C 1
ATOM 559 O O . PRO A 1 68 ? 32.001 22.849 41.963 1.00 31.43 255 PRO A O 1
ATOM 563 N N . ASN A 1 69 ? 31.493 22.196 39.842 1.00 29.95 256 ASN A N 1
ATOM 564 C CA . ASN A 1 69 ? 32.665 21.341 39.740 1.00 30.74 256 ASN A CA 1
ATOM 565 C C . ASN A 1 69 ? 33.905 22.274 39.857 1.00 32.35 256 ASN A C 1
ATOM 566 O O . ASN A 1 69 ? 34.004 23.190 39.119 1.00 32.06 256 ASN A O 1
ATOM 571 N N . PRO A 1 70 ? 34.884 21.929 40.682 1.00 33.68 257 PRO A N 1
ATOM 572 C CA . PRO A 1 70 ? 36.021 22.839 40.847 1.00 36.71 257 PRO A CA 1
ATOM 573 C C . PRO A 1 70 ? 36.975 22.862 39.661 1.00 38.26 257 PRO A C 1
ATOM 574 O O . PRO A 1 70 ? 37.680 23.866 39.494 1.00 41.47 257 PRO A O 1
ATOM 578 N N . HIS A 1 71 ? 36.981 21.820 38.815 1.00 36.93 258 HIS A N 1
ATOM 579 C CA . HIS A 1 71 ? 37.728 21.834 37.591 1.00 39.63 258 HIS A CA 1
ATOM 580 C C . HIS A 1 71 ? 37.204 22.784 36.517 1.00 40.70 258 HIS A C 1
ATOM 581 O O . HIS A 1 71 ? 37.998 23.351 35.769 1.00 39.98 258 HIS A O 1
ATOM 588 N N . SER A 1 72 ? 35.895 22.900 36.396 1.00 38.38 259 SER A N 1
ATOM 589 C CA . SER A 1 72 ? 35.245 23.778 35.437 1.00 38.97 259 SER A CA 1
ATOM 590 C C . SER A 1 72 ? 33.769 23.778 35.780 1.00 36.19 259 SER A C 1
ATOM 591 O O . SER A 1 72 ? 33.172 22.728 35.949 1.00 33.87 259 SER A O 1
ATOM 594 N N . GLY A 1 73 ? 33.164 24.960 35.798 1.00 36.28 260 GLY A N 1
ATOM 595 C CA . GLY A 1 73 ? 31.704 25.053 35.900 1.00 36.79 260 GLY A CA 1
ATOM 596 C C . GLY A 1 73 ? 30.838 24.450 34.792 1.00 37.56 260 GLY A C 1
ATOM 597 O O . GLY A 1 73 ? 29.694 24.085 35.039 1.00 39.37 260 GLY A O 1
ATOM 598 N N . THR A 1 74 ? 31.416 24.175 33.644 1.00 37.87 261 THR A N 1
ATOM 599 C CA . THR A 1 74 ? 30.789 23.352 32.578 1.00 37.97 261 THR A CA 1
ATOM 600 C C . THR A 1 74 ? 30.826 21.851 32.806 1.00 37.68 261 THR A C 1
ATOM 601 O O . THR A 1 74 ? 30.256 21.060 32.028 1.00 36.53 261 THR A O 1
ATOM 605 N N . PHE A 1 75 ? 31.593 21.405 33.789 1.00 34.74 262 PHE A N 1
ATOM 606 C CA . PHE A 1 75 ? 31.596 19.964 34.081 1.00 33.29 262 PHE A CA 1
ATOM 607 C C . PHE A 1 75 ? 30.438 19.659 35.026 1.00 30.53 262 PHE A C 1
ATOM 608 O O . PHE A 1 75 ? 29.874 20.562 35.680 1.00 30.99 262 PHE A O 1
ATOM 616 N N . ALA A 1 76 ? 30.124 18.378 35.185 1.00 30.29 263 ALA A N 1
ATOM 617 C CA . ALA A 1 76 ? 29.049 17.974 36.080 1.00 27.96 263 ALA A CA 1
ATOM 618 C C . ALA A 1 76 ? 29.286 18.438 37.549 1.00 26.90 263 ALA A C 1
ATOM 619 O O . ALA A 1 76 ? 30.378 18.370 38.067 1.00 25.67 263 ALA A O 1
ATOM 621 N N . ARG A 1 77 ? 28.229 18.842 38.202 1.00 25.88 264 ARG A N 1
ATOM 622 C CA . ARG A 1 77 ? 28.341 19.385 39.520 1.00 25.99 264 ARG A CA 1
ATOM 623 C C . ARG A 1 77 ? 28.922 18.395 40.507 1.00 24.76 264 ARG A C 1
ATOM 624 O O . ARG A 1 77 ? 28.648 17.205 40.522 1.00 23.80 264 ARG A O 1
ATOM 632 N N . MET A 1 78 ? 29.777 18.936 41.341 1.00 25.19 265 MET A N 1
ATOM 633 C CA . MET A 1 78 ? 30.292 18.183 42.516 1.00 24.33 265 MET A CA 1
ATOM 634 C C . MET A 1 78 ? 29.131 17.855 43.472 1.00 24.01 265 MET A C 1
ATOM 635 O O . MET A 1 78 ? 28.242 18.695 43.763 1.00 24.74 265 MET A O 1
ATOM 640 N N . GLN A 1 79 ? 29.170 16.695 44.040 1.00 24.85 266 GLN A N 1
ATOM 641 C CA . GLN A 1 79 ? 28.217 16.227 45.008 1.00 25.15 266 GLN A CA 1
ATOM 642 C C . GLN A 1 79 ? 28.938 15.792 46.309 1.00 25.91 266 GLN A C 1
ATOM 643 O O . GLN A 1 79 ? 29.840 15.040 46.256 1.00 27.16 266 GLN A O 1
ATOM 649 N N . LEU A 1 80 ? 28.488 16.326 47.417 1.00 25.60 267 LEU A N 1
ATOM 650 C CA . LEU A 1 80 ? 29.115 16.116 48.744 1.00 26.54 267 LEU A CA 1
ATOM 651 C C . LEU A 1 80 ? 28.135 15.417 49.647 1.00 25.08 267 LEU A C 1
ATOM 652 O O . LEU A 1 80 ? 26.989 15.828 49.796 1.00 26.94 267 LEU A O 1
ATOM 657 N N . PHE A 1 81 ? 28.662 14.459 50.310 1.00 24.61 268 PHE A N 1
ATOM 658 C CA . PHE A 1 81 ? 27.879 13.634 51.231 1.00 25.70 268 PHE A CA 1
ATOM 659 C C . PHE A 1 81 ? 28.545 13.655 52.623 1.00 25.88 268 PHE A C 1
ATOM 660 O O . PHE A 1 81 ? 29.792 13.759 52.711 1.00 27.32 268 PHE A O 1
ATOM 668 N N . VAL A 1 82 ? 27.740 13.435 53.656 1.00 26.51 269 VAL A N 1
ATOM 669 C CA . VAL A 1 82 ? 28.239 13.477 55.004 1.00 26.66 269 VAL A CA 1
ATOM 670 C C . VAL A 1 82 ? 28.670 12.053 55.461 1.00 27.19 269 VAL A C 1
ATOM 671 O O . VAL A 1 82 ? 27.946 10.988 55.296 1.00 26.21 269 VAL A O 1
ATOM 675 N N . ARG A 1 83 ? 29.887 12.003 56.013 1.00 27.66 270 ARG A N 1
ATOM 676 C CA . ARG A 1 83 ? 30.463 10.712 56.318 1.00 29.59 270 ARG A CA 1
ATOM 677 C C . ARG A 1 83 ? 29.526 9.820 57.153 1.00 30.39 270 ARG A C 1
ATOM 678 O O . ARG A 1 83 ? 29.400 8.666 56.838 1.00 31.40 270 ARG A O 1
ATOM 686 N N . CYS A 1 84 ? 28.878 10.360 58.177 1.00 30.88 271 CYS A N 1
ATOM 687 C CA . CYS A 1 84 ? 28.137 9.510 59.088 1.00 32.89 271 CYS A CA 1
ATOM 688 C C . CYS A 1 84 ? 26.988 8.784 58.262 1.00 33.06 271 CYS A C 1
ATOM 689 O O . CYS A 1 84 ? 26.691 7.658 58.564 1.00 33.99 271 CYS A O 1
ATOM 692 N N . GLU A 1 85 ? 26.388 9.446 57.263 1.00 31.53 272 GLU A N 1
ATOM 693 C CA . GLU A 1 85 ? 25.325 8.815 56.432 1.00 32.49 272 GLU A CA 1
ATOM 694 C C . GLU A 1 85 ? 25.856 7.708 55.546 1.00 33.43 272 GLU A C 1
ATOM 695 O O . GLU A 1 85 ? 25.315 6.581 55.451 1.00 32.96 272 GLU A O 1
ATOM 701 N N . VAL A 1 86 ? 26.867 8.082 54.809 1.00 33.05 273 VAL A N 1
ATOM 702 C CA . VAL A 1 86 ? 27.552 7.220 53.858 1.00 37.13 273 VAL A CA 1
ATOM 703 C C . VAL A 1 86 ? 28.127 5.952 54.569 1.00 35.14 273 VAL A C 1
ATOM 704 O O . VAL A 1 86 ? 27.980 4.781 54.083 1.00 33.54 273 VAL A O 1
ATOM 708 N N . GLU A 1 87 ? 28.726 6.160 55.715 1.00 33.46 274 GLU A N 1
ATOM 709 C CA . GLU A 1 87 ? 29.324 5.091 56.454 1.00 37.37 274 GLU A CA 1
ATOM 710 C C . GLU A 1 87 ? 28.247 4.154 57.012 1.00 38.78 274 GLU A C 1
ATOM 711 O O . GLU A 1 87 ? 28.360 2.917 56.876 1.00 39.63 274 GLU A O 1
ATOM 717 N N . ALA A 1 88 ? 27.164 4.717 57.545 1.00 39.04 275 ALA A N 1
ATOM 718 C CA . ALA A 1 88 ? 26.085 3.866 58.076 1.00 41.04 275 ALA A CA 1
ATOM 719 C C . ALA A 1 88 ? 25.503 2.983 56.989 1.00 41.56 275 ALA A C 1
ATOM 720 O O . ALA A 1 88 ? 25.315 1.791 57.243 1.00 44.11 275 ALA A O 1
ATOM 722 N N . PHE A 1 89 ? 25.298 3.537 55.775 1.00 40.62 276 PHE A N 1
ATOM 723 C CA . PHE A 1 89 ? 24.811 2.725 54.639 1.00 41.58 276 PHE A CA 1
ATOM 724 C C . PHE A 1 89 ? 25.834 1.656 54.192 1.00 41.88 276 PHE A C 1
ATOM 725 O O . PHE A 1 89 ? 25.451 0.493 53.923 1.00 42.18 276 PHE A O 1
ATOM 733 N N . ALA A 1 90 ? 27.116 2.049 54.089 1.00 39.46 277 ALA A N 1
ATOM 734 C CA . ALA A 1 90 ? 28.181 1.150 53.726 1.00 40.37 277 ALA A CA 1
ATOM 735 C C . ALA A 1 90 ? 28.342 -0.034 54.684 1.00 44.44 277 ALA A C 1
ATOM 736 O O . ALA A 1 90 ? 28.622 -1.188 54.246 1.00 45.66 277 ALA A O 1
ATOM 738 N N . PHE A 1 91 ? 28.167 0.248 55.972 1.00 46.00 278 PHE A N 1
ATOM 739 C CA . PHE A 1 91 ? 28.273 -0.768 57.018 1.00 48.87 278 PHE A CA 1
ATOM 740 C C . PHE A 1 91 ? 27.123 -1.755 56.886 1.00 52.82 278 PHE A C 1
ATOM 741 O O . PHE A 1 91 ? 27.340 -2.945 57.075 1.00 52.79 278 PHE A O 1
ATOM 749 N N . LYS A 1 92 ? 25.922 -1.277 56.560 1.00 55.68 279 LYS A N 1
ATOM 750 C CA . LYS A 1 92 ? 24.803 -2.172 56.295 1.00 61.92 279 LYS A CA 1
ATOM 751 C C . LYS A 1 92 ? 25.021 -3.038 55.065 1.00 64.87 279 LYS A C 1
ATOM 752 O O . LYS A 1 92 ? 24.752 -4.223 55.107 1.00 65.57 279 LYS A O 1
ATOM 758 N N . LYS A 1 93 ? 25.521 -2.436 53.984 1.00 45.17 280 LYS A N 1
ATOM 759 C CA . LYS A 1 93 ? 25.795 -3.144 52.729 1.00 48.25 280 LYS A CA 1
ATOM 760 C C . 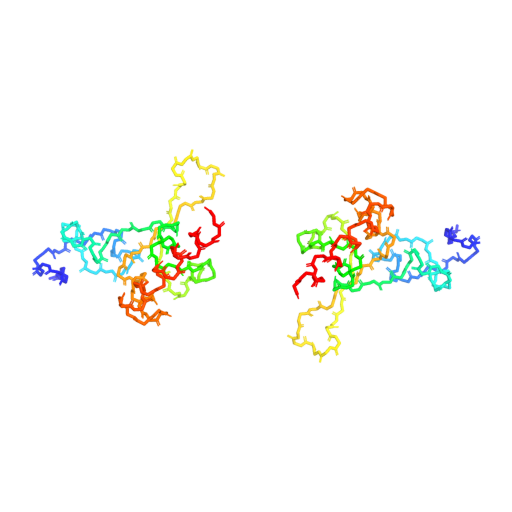LYS A 1 93 ? 26.850 -4.215 52.880 1.00 51.05 280 LYS A C 1
ATOM 761 O O . LYS A 1 93 ? 26.724 -5.296 52.315 1.00 47.62 280 LYS A O 1
ATOM 767 N N . TRP A 1 94 ? 27.930 -3.893 53.570 1.00 52.44 281 TRP A N 1
ATOM 768 C CA . TRP A 1 94 ? 29.088 -4.749 53.541 1.00 55.03 281 TRP A CA 1
ATOM 769 C C . TRP A 1 94 ? 29.318 -5.612 54.791 1.00 57.43 281 TRP A C 1
ATOM 770 O O . TRP A 1 94 ? 30.250 -6.412 54.793 1.00 56.68 281 TRP A O 1
ATOM 781 N N . GLY A 1 95 ? 28.498 -5.433 55.821 1.00 58.65 282 GLY A N 1
ATOM 782 C CA . GLY A 1 95 ? 28.637 -6.142 57.098 1.00 64.00 282 GLY A CA 1
ATOM 783 C C . GLY A 1 95 ? 29.650 -5.534 58.042 1.00 65.91 282 GLY A C 1
ATOM 784 O O . GLY A 1 95 ? 30.745 -6.089 58.221 1.00 67.40 282 GLY A O 1
ATOM 785 N N . GLY A 1 96 ? 29.292 -4.375 58.612 1.00 67.41 283 GLY A N 1
ATOM 786 C CA . GLY A 1 96 ? 30.148 -3.634 59.550 1.00 65.30 283 GLY A CA 1
ATOM 787 C C . GLY A 1 96 ? 31.451 -3.156 58.951 1.00 66.14 283 GLY A C 1
ATOM 788 O O . GLY A 1 96 ? 31.732 -3.403 57.762 1.00 63.79 283 GLY A O 1
ATOM 789 N N . GLU A 1 97 ? 32.261 -2.482 59.774 1.00 67.53 284 GLU A N 1
ATOM 790 C CA . GLU A 1 97 ? 33.608 -2.110 59.360 1.00 71.62 284 GLU A CA 1
ATOM 791 C C . GLU A 1 97 ? 34.431 -3.334 58.984 1.00 71.18 284 GLU A C 1
ATOM 792 O O . GLU A 1 97 ? 35.291 -3.289 58.068 1.00 70.67 284 GLU A O 1
ATOM 798 N N . GLU A 1 98 ? 34.183 -4.413 59.731 1.00 75.02 285 GLU A N 1
ATOM 799 C CA . GLU A 1 98 ? 34.730 -5.756 59.460 1.00 74.24 285 GLU A CA 1
ATOM 800 C C . GLU A 1 98 ? 34.588 -6.117 57.979 1.00 65.24 285 GLU A C 1
ATOM 801 O O . GLU A 1 98 ? 35.575 -6.280 57.258 1.00 66.78 285 GLU A O 1
ATOM 807 N N . GLY A 1 99 ? 33.346 -6.182 57.530 1.00 60.93 286 GLY A N 1
ATOM 808 C CA . GLY A 1 99 ? 33.048 -6.623 56.181 1.00 60.48 286 GLY A CA 1
ATOM 809 C C . GLY A 1 99 ? 33.501 -5.665 55.089 1.00 60.05 286 GLY A C 1
ATOM 810 O O . GLY A 1 99 ? 33.844 -6.097 53.971 1.00 56.80 286 GLY A O 1
ATOM 811 N N . LEU A 1 100 ? 33.518 -4.362 55.410 1.00 58.81 287 LEU A N 1
ATOM 812 C CA . LEU A 1 100 ? 33.996 -3.377 54.446 1.00 57.84 287 LEU A CA 1
ATOM 813 C C . LEU A 1 100 ? 35.495 -3.584 54.212 1.00 58.64 287 LEU A C 1
ATOM 814 O O . LEU A 1 100 ? 35.945 -3.600 53.061 1.00 53.04 287 LEU A O 1
ATOM 819 N N . ASP A 1 101 ? 36.251 -3.768 55.305 1.00 63.22 288 ASP A N 1
ATOM 820 C CA . ASP A 1 101 ? 37.701 -3.925 55.206 1.00 68.38 288 ASP A CA 1
ATOM 821 C C . ASP A 1 101 ? 38.017 -5.232 54.472 1.00 66.54 288 ASP A C 1
ATOM 822 O O . ASP A 1 101 ? 38.948 -5.305 53.665 1.00 64.74 288 ASP A O 1
ATOM 827 N N . GLU A 1 102 ? 37.176 -6.235 54.684 1.00 66.46 289 GLU A N 1
ATOM 828 C CA . GLU A 1 102 ? 37.242 -7.427 53.862 1.00 69.88 289 GLU A CA 1
ATOM 829 C C . GLU A 1 102 ? 37.092 -7.168 52.348 1.00 67.81 289 GLU A C 1
ATOM 830 O O . GLU A 1 102 ? 37.858 -7.754 51.528 1.00 62.72 289 GLU A O 1
ATOM 836 N N . GLU A 1 103 ? 36.118 -6.311 51.984 1.00 64.40 290 GLU A N 1
ATOM 837 C CA . GLU A 1 103 ? 35.893 -5.970 50.571 1.00 65.18 290 GLU A CA 1
ATOM 838 C C . GLU A 1 103 ? 37.109 -5.250 50.032 1.00 64.67 290 GLU A C 1
ATOM 839 O O . GLU A 1 103 ? 37.522 -5.495 48.903 1.00 60.41 290 GLU A O 1
ATOM 845 N N . TRP A 1 104 ? 37.676 -4.360 50.862 1.00 65.53 291 TRP A N 1
ATOM 846 C CA . TRP A 1 104 ? 38.897 -3.649 50.512 1.00 72.09 291 TRP A CA 1
ATOM 847 C C . TRP A 1 104 ? 39.935 -4.693 50.159 1.00 71.41 291 TRP A C 1
ATOM 848 O O . TRP A 1 104 ? 40.451 -4.714 49.021 1.00 68.60 291 TRP A O 1
ATOM 859 N N . GLN A 1 105 ? 40.196 -5.566 51.145 1.00 73.94 292 GLN A N 1
ATOM 860 C CA . GLN A 1 105 ? 41.179 -6.659 51.023 1.00 78.21 292 GLN A CA 1
ATOM 861 C C . GLN A 1 105 ? 40.892 -7.388 49.701 1.00 73.06 292 GLN A C 1
ATOM 862 O O . GLN A 1 105 ? 41.753 -7.440 48.797 1.00 72.93 292 GLN A O 1
ATOM 868 N N . ARG A 1 106 ? 39.659 -7.864 49.546 1.00 69.05 293 ARG A N 1
ATOM 869 C CA . ARG A 1 106 ? 39.306 -8.538 48.302 1.00 64.69 293 ARG A CA 1
ATOM 870 C C . ARG A 1 106 ? 39.581 -7.716 47.047 1.00 58.15 293 ARG A C 1
ATOM 871 O O . ARG A 1 106 ? 40.290 -8.178 46.166 1.00 62.09 293 ARG A O 1
ATOM 879 N N . ARG A 1 107 ? 39.035 -6.513 46.938 1.00 132.11 294 ARG A N 1
ATOM 880 C CA . ARG A 1 107 ? 39.215 -5.776 45.691 1.00 126.10 294 ARG A CA 1
ATOM 881 C C . ARG A 1 107 ? 40.697 -5.618 45.380 1.00 125.40 294 ARG A C 1
ATOM 882 O O . ARG A 1 107 ? 41.115 -5.776 44.232 1.00 124.81 294 ARG A O 1
ATOM 890 N N . GLU A 1 108 ? 41.483 -5.332 46.415 1.00 125.27 295 GLU A N 1
ATOM 891 C CA . GLU A 1 108 ? 42.916 -5.104 46.255 1.00 128.37 295 GLU A CA 1
ATOM 892 C C . GLU A 1 108 ? 43.639 -6.358 45.736 1.00 125.84 295 GLU A C 1
ATOM 893 O O . GLU A 1 108 ? 44.453 -6.267 44.813 1.00 127.54 295 GLU A O 1
ATOM 899 N N . GLU A 1 109 ? 43.327 -7.521 46.304 1.00 121.95 296 GLU A N 1
ATOM 900 C CA . GLU A 1 109 ? 43.836 -8.797 45.771 1.00 120.74 296 GLU A CA 1
ATOM 901 C C . GLU A 1 109 ? 43.473 -8.982 44.295 1.00 115.42 296 GLU A C 1
ATOM 902 O O . GLU A 1 109 ? 44.299 -9.431 43.499 1.00 115.94 296 GLU A O 1
ATOM 908 N N . GLY A 1 110 ? 42.229 -8.636 43.950 1.00 110.91 297 GLY A N 1
ATOM 909 C CA . GLY A 1 110 ? 41.689 -8.807 42.604 1.00 108.04 297 GLY A CA 1
ATOM 910 C C . GLY A 1 110 ? 42.527 -8.161 41.520 1.00 109.11 297 GLY A C 1
ATOM 911 O O . GLY A 1 110 ? 42.793 -8.774 40.495 1.00 108.19 297 GLY A O 1
ATOM 912 N N . LYS A 1 111 ? 42.939 -6.914 41.732 1.00 111.88 298 LYS A N 1
ATOM 913 C CA . LYS A 1 111 ? 43.799 -6.232 40.752 1.00 115.71 298 LYS A CA 1
ATOM 914 C C . LYS A 1 111 ? 45.268 -6.682 40.813 1.00 118.23 298 LYS A C 1
ATOM 915 O O . LYS A 1 111 ? 45.996 -6.540 39.826 1.00 121.01 298 LYS A O 1
ATOM 921 N N . ALA A 1 112 ? 45.699 -7.219 41.954 1.00 118.60 299 ALA A N 1
ATOM 922 C CA . ALA A 1 112 ? 47.045 -7.788 42.072 1.00 122.89 299 ALA A CA 1
ATOM 923 C C . ALA A 1 112 ? 47.276 -8.817 40.979 1.00 119.47 299 ALA A C 1
ATOM 924 O O . ALA A 1 112 ? 48.288 -8.779 40.293 1.00 122.86 299 ALA A O 1
ATOM 926 N N . HIS A 1 113 ? 46.312 -9.721 40.820 1.00 113.75 300 HIS A N 1
ATOM 927 C CA . HIS A 1 113 ? 46.343 -10.738 39.765 1.00 111.10 300 HIS A CA 1
ATOM 928 C C . HIS A 1 113 ? 46.453 -10.134 38.369 1.00 110.64 300 HIS A C 1
ATOM 929 O O . HIS A 1 113 ? 47.117 -10.711 37.507 1.00 110.62 300 HIS A O 1
ATOM 931 N N . ARG A 1 114 ? 45.795 -8.989 38.156 1.00 111.08 301 ARG A N 1
ATOM 932 C CA . ARG A 1 114 ? 45.755 -8.331 36.856 1.00 113.16 301 ARG A CA 1
ATOM 933 C C . ARG A 1 114 ? 46.804 -7.229 36.791 1.00 120.01 301 ARG A C 1
ATOM 934 O O . ARG A 1 114 ? 47.997 -7.498 36.656 1.00 122.58 301 ARG A O 1
ATOM 936 N N . ALA B 1 1 ? -0.886 9.155 -9.006 1.00 65.13 188 ALA B N 1
ATOM 937 C CA . ALA B 1 1 ? -0.550 9.071 -7.541 1.00 62.69 188 ALA B CA 1
ATOM 938 C C . ALA B 1 1 ? 0.846 8.440 -7.243 1.00 55.25 188 ALA B C 1
ATOM 939 O O . ALA B 1 1 ? 1.471 7.819 -8.107 1.00 59.39 188 ALA B O 1
ATOM 941 N N . PRO B 1 2 ? 1.366 8.650 -6.045 1.00 69.28 189 PRO B N 1
ATOM 942 C CA . PRO B 1 2 ? 2.726 8.158 -5.763 1.00 62.54 189 PRO B CA 1
ATOM 943 C C . PRO B 1 2 ? 2.790 6.604 -5.685 1.00 52.55 189 PRO B C 1
ATOM 944 O O . PRO B 1 2 ? 1.922 5.993 -5.076 1.00 50.36 189 PRO B O 1
ATOM 948 N N . LYS B 1 3 ? 3.796 5.988 -6.306 1.00 47.77 190 LYS B N 1
ATOM 949 C CA . LYS B 1 3 ? 3.868 4.519 -6.385 1.00 43.81 190 LYS B CA 1
ATOM 950 C C . LYS B 1 3 ? 4.949 3.953 -5.490 1.00 39.62 190 LYS B C 1
ATOM 951 O O . LYS B 1 3 ? 5.979 4.561 -5.224 1.00 39.71 190 LYS B O 1
ATOM 957 N N . CYS B 1 4 ? 4.665 2.808 -4.942 1.00 35.04 191 CYS B N 1
ATOM 958 C CA . CYS B 1 4 ? 5.669 2.030 -4.180 1.00 32.41 191 CYS B CA 1
ATOM 959 C C . CYS B 1 4 ? 7.026 1.920 -4.858 1.00 33.88 191 CYS B C 1
ATOM 960 O O . CYS B 1 4 ? 7.137 1.606 -6.042 1.00 33.80 191 CYS B O 1
ATOM 963 N N . ILE B 1 5 ? 8.082 2.196 -4.102 1.00 33.70 192 ILE B N 1
ATOM 964 C CA . ILE B 1 5 ? 9.434 2.233 -4.669 1.00 38.89 192 ILE B CA 1
ATOM 965 C C . ILE B 1 5 ? 9.972 0.833 -4.997 1.00 39.27 192 ILE B C 1
ATOM 966 O O . ILE B 1 5 ? 10.968 0.698 -5.645 1.00 42.03 192 ILE B O 1
ATOM 971 N N . GLU B 1 6 ? 9.315 -0.235 -4.547 1.00 37.61 193 GLU B N 1
ATOM 972 C CA . GLU B 1 6 ? 9.784 -1.553 -4.933 1.00 39.32 193 GLU B CA 1
ATOM 973 C C . GLU B 1 6 ? 9.077 -2.015 -6.201 1.00 40.13 193 GLU B C 1
ATOM 974 O O . GLU B 1 6 ? 9.721 -2.338 -7.250 1.00 42.35 193 GLU B O 1
ATOM 980 N N . CYS B 1 7 ? 7.753 -2.059 -6.141 1.00 35.53 194 CYS B N 1
ATOM 981 C CA . CYS B 1 7 ? 7.034 -2.653 -7.235 1.00 36.33 194 CYS B CA 1
ATOM 982 C C . CYS B 1 7 ? 6.693 -1.652 -8.346 1.00 35.93 194 CYS B C 1
ATOM 983 O O . CYS B 1 7 ? 6.492 -2.040 -9.490 1.00 38.51 194 CYS B O 1
ATOM 986 N N . HIS B 1 8 ? 6.555 -0.380 -7.979 1.00 36.88 195 HIS B N 1
ATOM 987 C CA . HIS B 1 8 ? 6.152 0.710 -8.914 1.00 40.07 195 HIS B CA 1
ATOM 988 C C . HIS B 1 8 ? 4.719 0.656 -9.435 1.00 38.73 195 HIS B C 1
ATOM 989 O O . HIS B 1 8 ? 4.418 1.231 -10.473 1.00 40.21 195 HIS B O 1
ATOM 996 N N . ILE B 1 9 ? 3.896 -0.068 -8.701 1.00 34.81 196 ILE B N 1
ATOM 997 C CA . ILE B 1 9 ? 2.563 -0.428 -9.051 1.00 35.51 196 ILE B CA 1
ATOM 998 C C . ILE B 1 9 ? 1.564 0.017 -8.021 1.00 33.22 196 ILE B C 1
ATOM 999 O O . ILE B 1 9 ? 0.680 0.781 -8.339 1.00 32.98 196 ILE B O 1
ATOM 1004 N N . ASN B 1 10 ? 1.698 -0.463 -6.796 1.00 32.49 197 ASN B N 1
ATOM 1005 C CA . ASN B 1 10 ? 0.759 -0.165 -5.736 1.00 31.66 197 ASN B CA 1
ATOM 1006 C C . ASN B 1 10 ? 0.894 1.303 -5.339 1.00 34.29 197 ASN B C 1
ATOM 1007 O O . ASN B 1 10 ? 2.016 1.898 -5.374 1.00 33.11 197 ASN B O 1
ATOM 1012 N N . ILE B 1 11 ? -0.259 1.827 -4.977 1.00 37.46 198 ILE B N 1
ATOM 1013 C CA . ILE B 1 11 ? -0.472 3.144 -4.480 1.00 42.03 198 ILE B CA 1
ATOM 1014 C C . ILE B 1 11 ? -0.809 3.222 -2.997 1.00 42.17 198 ILE B C 1
ATOM 1015 O O . ILE B 1 11 ? -0.774 4.345 -2.404 1.00 44.02 198 ILE B O 1
ATOM 1020 N N . GLU B 1 12 ? -1.217 2.085 -2.411 1.00 41.26 199 GLU B N 1
ATOM 1021 C CA . GLU B 1 12 ? -1.541 2.028 -1.009 1.00 40.19 199 GLU B CA 1
ATOM 1022 C C . GLU B 1 12 ? -0.296 1.539 -0.241 1.00 38.02 199 GLU B C 1
ATOM 1023 O O . GLU B 1 12 ? 0.105 0.431 -0.415 1.00 34.67 199 GLU B O 1
ATOM 1029 N N . MET B 1 13 ? 0.312 2.398 0.594 1.00 35.88 200 MET B N 1
ATOM 1030 C CA . MET B 1 13 ? 1.576 2.010 1.273 1.00 34.36 200 MET B CA 1
ATOM 1031 C C . MET B 1 13 ? 1.248 1.300 2.567 1.00 32.04 200 MET B C 1
ATOM 1032 O O . MET B 1 13 ? 0.172 1.473 3.142 1.00 33.11 200 MET B O 1
ATOM 1037 N N . ASP B 1 14 ? 2.203 0.524 3.064 1.00 31.02 201 ASP B N 1
ATOM 1038 C CA . ASP B 1 14 ? 2.070 -0.111 4.335 1.00 31.82 201 ASP B CA 1
ATOM 1039 C C . ASP B 1 14 ? 2.013 0.978 5.409 1.00 32.70 201 ASP B C 1
ATOM 1040 O O . ASP B 1 14 ? 2.861 1.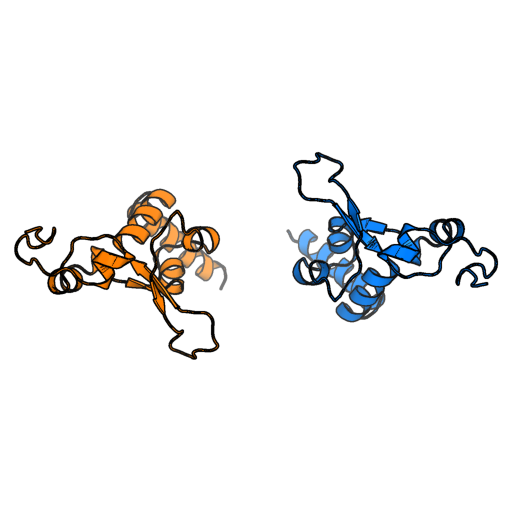852 5.343 1.00 29.58 201 ASP B O 1
ATOM 1045 N N . PRO B 1 15 ? 0.967 0.971 6.266 1.00 33.76 202 PRO B N 1
ATOM 1046 C CA . PRO B 1 15 ? 0.774 2.100 7.170 1.00 35.95 202 PRO B CA 1
ATOM 1047 C C . PRO B 1 15 ? 1.976 2.271 8.103 1.00 35.26 202 PRO B C 1
ATOM 1048 O O . PRO B 1 15 ? 2.435 3.408 8.329 1.00 35.78 202 PRO B O 1
ATOM 1052 N N . VAL B 1 16 ? 2.544 1.168 8.598 1.00 33.50 203 VAL B N 1
ATOM 1053 C CA . VAL B 1 16 ? 3.682 1.279 9.485 1.00 32.51 203 VAL B CA 1
ATOM 1054 C C . VAL B 1 16 ? 4.912 1.798 8.784 1.00 30.99 203 VAL B C 1
ATOM 1055 O O . VAL B 1 16 ? 5.591 2.736 9.272 1.00 30.32 203 VAL B O 1
ATOM 1059 N N . LEU B 1 17 ? 5.247 1.174 7.666 1.00 29.92 204 LEU B N 1
ATOM 1060 C CA . LEU B 1 17 ? 6.449 1.569 6.911 1.00 29.31 204 LEU B CA 1
ATOM 1061 C C . LEU B 1 17 ? 6.422 2.989 6.467 1.00 29.81 204 LEU B C 1
ATOM 1062 O O . LEU B 1 17 ? 7.419 3.726 6.620 1.00 30.68 204 LEU B O 1
ATOM 1067 N N . HIS B 1 18 ? 5.254 3.425 6.073 1.00 30.02 205 HIS B N 1
ATOM 1068 C CA . HIS B 1 18 ? 5.090 4.751 5.598 1.00 31.75 205 HIS B CA 1
ATOM 1069 C C . HIS B 1 18 ? 5.032 5.760 6.748 1.00 33.63 205 HIS B C 1
ATOM 1070 O O . HIS B 1 18 ? 5.760 6.735 6.751 1.00 34.91 205 HIS B O 1
ATOM 1077 N N . ASP B 1 19 ? 4.150 5.549 7.712 1.00 34.09 206 ASP B N 1
ATOM 1078 C CA . ASP B 1 19 ? 3.881 6.586 8.712 1.00 37.05 206 ASP B CA 1
ATOM 1079 C C . ASP B 1 19 ? 5.039 6.653 9.699 1.00 35.43 206 ASP B C 1
ATOM 1080 O O . ASP B 1 19 ? 5.411 7.780 10.162 1.00 37.63 206 ASP B O 1
ATOM 1085 N N . VAL B 1 20 ? 5.594 5.489 10.084 1.00 32.91 207 VAL B N 1
ATOM 1086 C CA . VAL B 1 20 ? 6.625 5.448 11.168 1.00 32.97 207 VAL B CA 1
ATOM 1087 C C . VAL B 1 20 ? 8.006 5.520 10.586 1.00 32.48 207 VAL B C 1
ATOM 1088 O O . VAL B 1 20 ? 8.811 6.270 11.055 1.00 32.76 207 VAL B O 1
ATOM 1092 N N . PHE B 1 21 ? 8.276 4.765 9.543 1.00 29.75 208 PHE B N 1
ATOM 1093 C CA . PHE B 1 21 ? 9.603 4.622 9.049 1.00 30.61 208 PHE B CA 1
ATOM 1094 C C . PHE B 1 21 ? 9.845 5.482 7.782 1.00 32.20 208 PHE B C 1
ATOM 1095 O O . PHE B 1 21 ? 10.978 5.494 7.283 1.00 33.97 208 PHE B O 1
ATOM 1103 N N . LYS B 1 22 ? 8.798 6.149 7.268 1.00 33.02 209 LYS B N 1
ATOM 1104 C CA . LYS B 1 22 ? 8.908 7.089 6.156 1.00 37.16 209 LYS B CA 1
ATOM 1105 C C . LYS B 1 22 ? 9.333 6.437 4.857 1.00 37.56 209 LYS B C 1
ATOM 1106 O O . LYS B 1 22 ? 10.114 6.990 4.098 1.00 39.80 209 LYS B O 1
ATOM 1112 N N . LEU B 1 23 ? 8.778 5.279 4.605 1.00 33.98 210 LEU B N 1
ATOM 1113 C CA . LEU B 1 23 ? 9.166 4.474 3.419 1.00 35.82 210 LEU B CA 1
ATOM 1114 C C . LEU B 1 23 ? 7.934 4.331 2.571 1.00 34.14 210 LEU B C 1
ATOM 1115 O O . LEU B 1 23 ? 6.891 3.895 3.075 1.00 33.20 210 LEU B O 1
ATOM 1120 N N . GLN B 1 24 ? 8.023 4.781 1.342 1.00 35.76 211 GLN B N 1
ATOM 1121 C CA . GLN B 1 24 ? 6.960 4.572 0.363 1.00 38.58 211 GLN B CA 1
ATOM 1122 C C . GLN B 1 24 ? 6.971 3.143 -0.226 1.00 34.48 211 GLN B C 1
ATOM 1123 O O . GLN B 1 24 ? 7.457 2.945 -1.375 1.00 36.55 211 GLN B O 1
ATOM 1129 N N . VAL B 1 25 ? 6.570 2.190 0.609 1.00 37.18 212 VAL B N 1
ATOM 1130 C CA . VAL B 1 25 ? 6.647 0.731 0.312 1.00 34.36 212 VAL B CA 1
ATOM 1131 C C . VAL B 1 25 ? 5.340 0.082 0.693 1.00 31.70 212 VAL B C 1
ATOM 1132 O O . VAL B 1 25 ? 4.786 0.396 1.740 1.00 30.82 212 VAL B O 1
ATOM 1136 N N . CYS B 1 26 ? 4.768 -0.691 -0.221 1.00 30.36 213 CYS B N 1
ATOM 1137 C CA . CYS B 1 26 ? 3.504 -1.366 0.033 1.00 28.98 213 CYS B CA 1
ATOM 1138 C C . CYS B 1 26 ? 3.718 -2.586 0.935 1.00 27.76 213 CYS B C 1
ATOM 1139 O O . CYS B 1 26 ? 4.840 -3.128 1.058 1.00 27.94 213 CYS B O 1
ATOM 1142 N N . LYS B 1 27 ? 2.648 -3.089 1.482 1.00 28.65 214 LYS B N 1
ATOM 1143 C CA . LYS B 1 27 ? 2.729 -4.170 2.440 1.00 30.07 214 LYS B CA 1
ATOM 1144 C C . LYS B 1 27 ? 3.261 -5.466 1.729 1.00 28.44 214 LYS B C 1
ATOM 1145 O O . LYS B 1 27 ? 4.045 -6.217 2.273 1.00 27.36 214 LYS B O 1
ATOM 1151 N N . GLN B 1 28 ? 2.812 -5.696 0.512 1.00 28.39 215 GLN B N 1
ATOM 1152 C CA . GLN B 1 28 ? 3.199 -6.909 -0.194 1.00 30.36 215 GLN B CA 1
ATOM 1153 C C . GLN B 1 28 ? 4.745 -6.945 -0.405 1.00 30.79 215 GLN B C 1
ATOM 1154 O O . GLN B 1 28 ? 5.420 -7.945 -0.152 1.00 32.41 215 GLN B O 1
ATOM 1160 N N . CYS B 1 29 ? 5.258 -5.838 -0.909 1.00 30.75 216 CYS B N 1
ATOM 1161 C CA . CYS B 1 29 ? 6.658 -5.652 -1.162 1.00 32.46 216 CYS B CA 1
ATOM 1162 C C . CYS B 1 29 ? 7.459 -5.718 0.118 1.00 31.98 216 CYS B C 1
ATOM 1163 O O . CYS B 1 29 ? 8.503 -6.332 0.103 1.00 32.62 216 CYS B O 1
ATOM 1166 N N . SER B 1 30 ? 6.951 -5.149 1.209 1.00 33.16 217 SER B N 1
ATOM 1167 C CA . SER B 1 30 ? 7.646 -5.309 2.462 1.00 32.56 217 SER B CA 1
ATOM 1168 C C . SER B 1 30 ? 7.765 -6.827 2.839 1.00 34.72 217 SER B C 1
ATOM 1169 O O . SER B 1 30 ? 8.812 -7.214 3.355 1.00 33.36 217 SER B O 1
ATOM 1172 N N . LYS B 1 31 ? 6.735 -7.646 2.635 1.00 34.19 218 LYS B N 1
ATOM 1173 C CA . LYS B 1 31 ? 6.860 -9.077 2.937 1.00 38.55 218 LYS B CA 1
ATOM 1174 C C . LYS B 1 31 ? 7.767 -9.806 1.949 1.00 38.93 218 LYS B C 1
ATOM 1175 O O . LYS B 1 31 ? 8.360 -10.860 2.299 1.00 41.99 218 LYS B O 1
ATOM 1181 N N . GLU B 1 32 ? 7.861 -9.300 0.717 1.00 36.95 219 GLU B N 1
ATOM 1182 C CA . GLU B 1 32 ? 8.716 -9.933 -0.289 1.00 38.57 219 GLU B CA 1
ATOM 1183 C C . GLU B 1 32 ? 10.215 -9.588 -0.115 1.00 38.67 219 GLU B C 1
ATOM 1184 O O . GLU B 1 32 ? 11.105 -10.298 -0.641 1.00 39.17 219 GLU B O 1
ATOM 1190 N N . HIS B 1 33 ? 10.505 -8.558 0.684 1.00 34.56 220 HIS B N 1
ATOM 1191 C CA . HIS B 1 33 ? 11.828 -8.005 0.821 1.00 36.40 220 HIS B CA 1
ATOM 1192 C C . HIS B 1 33 ? 12.212 -7.750 2.299 1.00 35.55 220 HIS B C 1
ATOM 1193 O O . HIS B 1 33 ? 12.505 -6.614 2.717 1.00 33.30 220 HIS B O 1
ATOM 1200 N N . PRO B 1 34 ? 12.128 -8.813 3.115 1.00 36.84 221 PRO B N 1
ATOM 1201 C CA . PRO B 1 34 ? 12.468 -8.745 4.538 1.00 36.67 221 PRO B CA 1
ATOM 1202 C C . PRO B 1 34 ? 13.899 -8.353 4.818 1.00 37.15 221 PRO B C 1
ATOM 1203 O O . PRO B 1 34 ? 14.172 -7.715 5.846 1.00 36.10 221 PRO B O 1
ATOM 1207 N N . GLU B 1 35 ? 14.799 -8.640 3.872 1.00 38.31 222 GLU B N 1
ATOM 1208 C CA . GLU B 1 35 ? 16.176 -8.101 3.950 1.00 40.01 222 GLU B CA 1
ATOM 1209 C C . GLU B 1 35 ? 16.265 -6.586 3.998 1.00 37.36 222 GLU B C 1
ATOM 1210 O O . GLU B 1 35 ? 17.264 -6.043 4.465 1.00 38.69 222 GLU B O 1
ATOM 1216 N N . LYS B 1 36 ? 15.217 -5.906 3.551 1.00 34.71 223 LYS B N 1
ATOM 1217 C CA . LYS B 1 36 ? 15.076 -4.475 3.716 1.00 34.02 223 LYS B CA 1
ATOM 1218 C C . LYS B 1 36 ? 14.051 -4.061 4.801 1.00 31.50 223 LYS B C 1
ATOM 1219 O O . LYS B 1 36 ? 14.321 -3.104 5.560 1.00 30.43 223 LYS B O 1
ATOM 1225 N N . TYR B 1 37 ? 12.897 -4.730 4.865 1.00 30.26 224 TYR B N 1
ATOM 1226 C CA . TYR B 1 37 ? 11.796 -4.141 5.526 1.00 30.19 224 TYR B CA 1
ATOM 1227 C C . TYR B 1 37 ? 11.333 -4.793 6.811 1.00 28.89 224 TYR B C 1
ATOM 1228 O O . TYR B 1 37 ? 10.385 -4.372 7.417 1.00 28.79 224 TYR B O 1
ATOM 1237 N N . ALA B 1 38 ? 11.976 -5.846 7.186 1.00 29.38 225 ALA B N 1
ATOM 1238 C CA . ALA B 1 38 ? 11.546 -6.559 8.369 1.00 30.70 225 ALA B CA 1
ATOM 1239 C C . ALA B 1 38 ? 11.696 -5.681 9.601 1.00 29.58 225 ALA B C 1
ATOM 1240 O O . ALA B 1 38 ? 12.637 -4.914 9.702 1.00 28.98 225 ALA B O 1
ATOM 1242 N N . LEU B 1 39 ? 10.873 -5.930 10.586 1.00 29.36 226 LEU B N 1
ATOM 1243 C CA . LEU B 1 39 ? 10.972 -5.161 11.841 1.00 30.48 226 LEU B CA 1
ATOM 1244 C C . LEU B 1 39 ? 11.674 -6.054 12.859 1.00 30.48 226 LEU B C 1
ATOM 1245 O O . LEU B 1 39 ? 11.493 -7.279 12.880 1.00 30.65 226 LEU B O 1
ATOM 1250 N N . LEU B 1 40 ? 12.606 -5.433 13.581 1.00 27.50 227 LEU B N 1
ATOM 1251 C CA . LEU B 1 40 ? 13.502 -6.133 14.489 1.00 28.85 227 LEU B CA 1
ATOM 1252 C C . LEU B 1 40 ? 13.261 -5.532 15.854 1.00 27.11 227 LEU B C 1
ATOM 1253 O O . LEU B 1 40 ? 13.158 -4.310 16.026 1.00 27.17 227 LEU B O 1
ATOM 1258 N N . THR B 1 41 ? 13.207 -6.375 16.848 1.00 26.33 228 THR B N 1
ATOM 1259 C CA . THR B 1 41 ? 13.143 -5.856 18.198 1.00 25.96 228 THR B CA 1
ATOM 1260 C C . THR B 1 41 ? 14.451 -5.217 18.581 1.00 25.09 228 THR B C 1
ATOM 1261 O O . THR B 1 41 ? 15.517 -5.426 18.012 1.00 25.14 228 THR B O 1
ATOM 1265 N N . LYS B 1 42 ? 14.384 -4.468 19.667 1.00 26.17 229 LYS B N 1
ATOM 1266 C CA . LYS B 1 42 ? 15.531 -3.930 20.283 1.00 26.79 229 LYS B CA 1
ATOM 1267 C C . LYS B 1 42 ? 16.576 -5.022 20.646 1.00 26.77 229 LYS B C 1
ATOM 1268 O O . LYS B 1 42 ? 17.720 -4.893 20.276 1.00 26.79 229 LYS B O 1
ATOM 1274 N N . THR B 1 43 ? 16.141 -6.152 21.183 1.00 27.33 230 THR B N 1
ATOM 1275 C CA . THR B 1 43 ? 17.037 -7.220 21.542 1.00 28.59 230 THR B CA 1
ATOM 1276 C C . THR B 1 43 ? 17.702 -7.814 20.280 1.00 29.05 230 THR B C 1
ATOM 1277 O O . THR B 1 43 ? 18.903 -8.085 20.339 1.00 29.87 230 THR B O 1
ATOM 1281 N N . GLU B 1 44 ? 16.925 -7.958 19.214 1.00 29.56 231 GLU B N 1
ATOM 1282 C CA . GLU B 1 44 ? 17.426 -8.493 17.916 1.00 31.68 231 GLU B CA 1
ATOM 1283 C C . GLU B 1 44 ? 18.464 -7.547 17.341 1.00 31.52 231 GLU B C 1
ATOM 1284 O O . GLU B 1 44 ? 19.436 -8.062 16.774 1.00 32.53 231 GLU B O 1
ATOM 1290 N N . CYS B 1 45 ? 18.222 -6.259 17.410 1.00 30.44 232 CYS B N 1
ATOM 1291 C CA . CYS B 1 45 ? 19.245 -5.252 17.034 1.00 31.23 232 CYS B CA 1
ATOM 1292 C C . CYS B 1 45 ? 20.548 -5.416 17.813 1.00 32.24 232 CYS B C 1
ATOM 1293 O O . CYS B 1 45 ? 21.646 -5.272 17.232 1.00 34.08 232 CYS B O 1
ATOM 1296 N N . LYS B 1 46 ? 20.471 -5.712 19.103 1.00 32.32 233 LYS B N 1
ATOM 1297 C CA . LYS B 1 46 ? 21.720 -5.888 19.868 1.00 34.46 233 LYS B CA 1
ATOM 1298 C C . LYS B 1 46 ? 22.445 -7.181 19.479 1.00 37.08 233 LYS B C 1
ATOM 1299 O O . LYS B 1 46 ? 23.645 -7.167 19.178 1.00 37.55 233 LYS B O 1
ATOM 1305 N N . GLU B 1 47 ? 21.652 -8.243 19.401 1.00 38.05 234 GLU B N 1
ATOM 1306 C CA . GLU B 1 47 ? 22.138 -9.593 19.065 1.00 42.45 234 GLU B CA 1
ATOM 1307 C C . GLU B 1 47 ? 22.673 -9.721 17.645 1.00 42.24 234 GLU B C 1
ATOM 1308 O O . GLU B 1 47 ? 23.700 -10.337 17.451 1.00 45.27 234 GLU B O 1
ATOM 1314 N N . ASP B 1 48 ? 21.969 -9.160 16.668 1.00 41.47 235 ASP B N 1
ATOM 1315 C CA . ASP B 1 48 ? 22.285 -9.319 15.254 1.00 43.84 235 ASP B CA 1
ATOM 1316 C C . ASP B 1 48 ? 23.320 -8.321 14.731 1.00 42.76 235 ASP B C 1
ATOM 1317 O O . ASP B 1 48 ? 24.131 -8.662 13.869 1.00 45.32 235 ASP B O 1
ATOM 1322 N N . TYR B 1 49 ? 23.297 -7.096 15.232 1.00 39.20 236 TYR B N 1
ATOM 1323 C CA . TYR B 1 49 ? 24.117 -6.043 14.662 1.00 39.17 236 TYR B CA 1
ATOM 1324 C C . TYR B 1 49 ? 25.133 -5.417 15.620 1.00 38.18 236 TYR B C 1
ATOM 1325 O O . TYR B 1 49 ? 25.807 -4.427 15.275 1.00 37.87 236 TYR B O 1
ATOM 1334 N N . PHE B 1 50 ? 25.151 -5.939 16.831 1.00 38.19 237 PHE B N 1
ATOM 1335 C CA . PHE B 1 50 ? 26.004 -5.470 17.907 1.00 40.02 237 PHE B CA 1
ATOM 1336 C C . PHE B 1 50 ? 25.828 -3.993 18.194 1.00 38.75 237 PHE B C 1
ATOM 1337 O O . PHE B 1 50 ? 26.793 -3.281 18.459 1.00 40.86 237 PHE B O 1
ATOM 1345 N N . LEU B 1 51 ? 24.578 -3.515 18.156 1.00 37.14 238 LEU B N 1
ATOM 1346 C CA . LEU B 1 51 ? 24.329 -2.089 18.424 1.00 36.07 238 LEU B CA 1
ATOM 1347 C C . LEU B 1 51 ? 24.110 -1.979 19.891 1.00 35.49 238 LEU B C 1
ATOM 1348 O O . LEU B 1 51 ? 23.603 -2.914 20.496 1.00 34.17 238 LEU B O 1
ATOM 1353 N N . THR B 1 52 ? 24.444 -0.825 20.459 1.00 35.66 239 THR B N 1
ATOM 1354 C CA . THR B 1 52 ? 24.267 -0.610 21.943 1.00 36.45 239 THR B CA 1
ATOM 1355 C C . THR B 1 52 ? 23.049 0.122 22.338 1.00 34.84 239 THR B C 1
ATOM 1356 O O . THR B 1 52 ? 22.372 0.722 21.506 1.00 33.96 239 THR B O 1
ATOM 1360 N N . ASP B 1 53 ? 22.759 0.120 23.632 1.00 36.76 240 ASP B N 1
ATOM 1361 C CA . ASP B 1 53 ? 21.657 0.936 24.116 1.00 37.86 240 ASP B CA 1
ATOM 1362 C C . ASP B 1 53 ? 21.753 2.384 23.750 1.00 36.35 240 ASP B C 1
ATOM 1363 O O . ASP B 1 53 ? 20.739 2.900 23.290 1.00 33.84 240 ASP B O 1
ATOM 1368 N N . PRO B 1 54 ? 22.928 3.047 23.914 1.00 37.69 241 PRO B N 1
ATOM 1369 C CA . PRO B 1 54 ? 22.989 4.464 23.538 1.00 38.06 241 PRO B CA 1
ATOM 1370 C C . PRO B 1 54 ? 22.669 4.748 22.073 1.00 37.18 241 PRO B C 1
ATOM 1371 O O . PRO B 1 54 ? 21.978 5.702 21.767 1.00 37.96 241 PRO B O 1
ATOM 1375 N N . GLU B 1 55 ? 23.071 3.863 21.175 1.00 35.97 242 GLU B N 1
ATOM 1376 C CA . GLU B 1 55 ? 22.708 3.996 19.767 1.00 36.34 242 GLU B CA 1
ATOM 1377 C C . GLU B 1 55 ? 21.212 3.815 19.501 1.00 34.18 242 GLU B C 1
ATOM 1378 O O . GLU B 1 55 ? 20.522 4.651 18.863 1.00 32.53 242 GLU B O 1
ATOM 1384 N N . LEU B 1 56 ? 20.693 2.731 20.018 1.00 32.47 243 LEU B N 1
ATOM 1385 C CA . LEU B 1 56 ? 19.292 2.371 19.696 1.00 33.43 243 LEU B CA 1
ATOM 1386 C C . LEU B 1 56 ? 18.358 3.296 20.411 1.00 33.40 243 LEU B C 1
ATOM 1387 O O . LEU B 1 56 ? 17.231 3.436 19.979 1.00 33.51 243 LEU B O 1
ATOM 1392 N N . ASN B 1 57 ? 18.823 3.929 21.501 1.00 34.39 244 ASN B N 1
ATOM 1393 C CA . ASN B 1 57 ? 17.988 4.813 22.287 1.00 35.43 244 ASN B CA 1
ATOM 1394 C C . ASN B 1 57 ? 17.999 6.224 21.662 1.00 37.92 244 ASN B C 1
ATOM 1395 O O . ASN B 1 57 ? 17.238 7.076 22.102 1.00 39.74 244 ASN B O 1
ATOM 1400 N N . ASP B 1 58 ? 18.871 6.464 20.695 1.00 38.68 245 ASP B N 1
ATOM 1401 C CA . ASP B 1 58 ? 19.029 7.798 20.120 1.00 41.59 245 ASP B CA 1
ATOM 1402 C C . ASP B 1 58 ? 17.878 7.988 19.101 1.00 41.40 245 ASP B C 1
ATOM 1403 O O . ASP B 1 58 ? 17.863 7.442 18.047 1.00 41.54 245 ASP B O 1
ATOM 1408 N N . GLU B 1 59 ? 16.864 8.698 19.498 1.00 46.89 246 GLU B N 1
ATOM 1409 C CA . GLU B 1 59 ? 15.738 9.058 18.561 1.00 50.45 246 GLU B CA 1
ATOM 1410 C C . GLU B 1 59 ? 16.085 9.876 17.345 1.00 50.68 246 GLU B C 1
ATOM 1411 O O . GLU B 1 59 ? 15.317 9.912 16.420 1.00 51.77 246 GLU B O 1
ATOM 1417 N N . ASP B 1 60 ? 17.220 10.551 17.346 1.00 51.15 247 ASP B N 1
ATOM 1418 C CA . ASP B 1 60 ? 17.637 11.282 16.159 1.00 52.10 247 ASP B CA 1
ATOM 1419 C C . ASP B 1 60 ? 18.200 10.307 15.141 1.00 49.23 247 ASP B C 1
ATOM 1420 O O . ASP B 1 60 ? 18.108 10.596 13.976 1.00 48.13 247 ASP B O 1
ATOM 1425 N N . LEU B 1 61 ? 18.644 9.115 15.575 1.00 44.82 248 LEU B N 1
ATOM 1426 C CA . LEU B 1 61 ? 19.339 8.121 14.708 1.00 44.89 248 LEU B CA 1
ATOM 1427 C C . LEU B 1 61 ? 18.470 6.994 14.028 1.00 41.96 248 LEU B C 1
ATOM 1428 O O . LEU B 1 61 ? 18.810 6.458 12.947 1.00 42.67 248 LEU B O 1
ATOM 1433 N N . PHE B 1 62 ? 17.432 6.593 14.698 1.00 37.69 249 PHE B N 1
ATOM 1434 C CA . PHE B 1 62 ? 16.512 5.539 14.139 1.00 36.21 249 PHE B CA 1
ATOM 1435 C C . PHE B 1 62 ? 15.077 5.903 14.341 1.00 35.32 249 PHE B C 1
ATOM 1436 O O . PHE B 1 62 ? 14.652 6.354 15.455 1.00 34.81 249 PHE B O 1
ATOM 1444 N N . HIS B 1 63 ? 14.255 5.531 13.374 1.00 33.14 250 HIS B N 1
ATOM 1445 C CA . HIS B 1 63 ? 12.811 5.594 13.593 1.00 32.48 250 HIS B CA 1
ATOM 1446 C C . HIS B 1 63 ? 12.502 4.373 14.389 1.00 30.37 250 HIS B C 1
ATOM 1447 O O . HIS B 1 63 ? 13.301 3.402 14.386 1.00 29.90 250 HIS B O 1
ATOM 1454 N N . ARG B 1 64 ? 11.420 4.400 15.142 1.00 31.34 251 ARG B N 1
ATOM 1455 C CA . ARG B 1 64 ? 11.037 3.194 15.813 1.00 31.53 251 ARG B CA 1
ATOM 1456 C C . ARG B 1 64 ? 9.515 3.187 16.086 1.00 31.27 251 ARG B C 1
ATOM 1457 O O . ARG B 1 64 ? 8.909 4.227 16.263 1.00 30.40 251 ARG B O 1
ATOM 1465 N N . LEU B 1 65 ? 8.964 2.002 16.065 1.00 30.46 252 LEU B N 1
ATOM 1466 C CA . LEU B 1 65 ? 7.617 1.731 16.487 1.00 29.73 252 LEU B CA 1
ATOM 1467 C C . LEU B 1 65 ? 7.634 1.077 17.854 1.00 28.35 252 LEU B C 1
ATOM 1468 O O . LEU B 1 65 ? 8.252 0.054 18.030 1.00 27.53 252 LEU B O 1
ATOM 1473 N N . GLU B 1 66 ? 6.816 1.590 18.765 1.00 28.46 253 GLU B N 1
ATOM 1474 C CA . GLU B 1 66 ? 6.649 0.943 20.072 1.00 30.09 253 GLU B CA 1
ATOM 1475 C C . GLU B 1 66 ? 5.340 0.242 20.182 1.00 29.89 253 GLU B C 1
ATOM 1476 O O . GLU B 1 66 ? 4.272 0.717 19.653 1.00 29.87 253 GLU B O 1
ATOM 1482 N N . LYS B 1 67 ? 5.360 -0.877 20.884 1.00 29.74 254 LYS B N 1
ATOM 1483 C CA . LYS B 1 67 ? 4.151 -1.631 21.193 1.00 31.63 254 LYS B CA 1
ATOM 1484 C C . LYS B 1 67 ? 4.186 -2.160 22.598 1.00 32.01 254 LYS B C 1
ATOM 1485 O O . LYS B 1 67 ? 5.266 -2.195 23.221 1.00 29.89 254 LYS B O 1
ATOM 1491 N N . PRO B 1 68 ? 3.002 -2.568 23.132 1.00 30.75 255 PRO B N 1
ATOM 1492 C CA . PRO B 1 68 ? 3.007 -3.262 24.421 1.00 31.13 255 PRO B CA 1
ATOM 1493 C C . PRO B 1 68 ? 3.983 -4.435 24.359 1.00 30.54 255 PRO B C 1
ATOM 1494 O O . PRO B 1 68 ? 4.081 -5.116 23.306 1.00 30.52 255 PRO B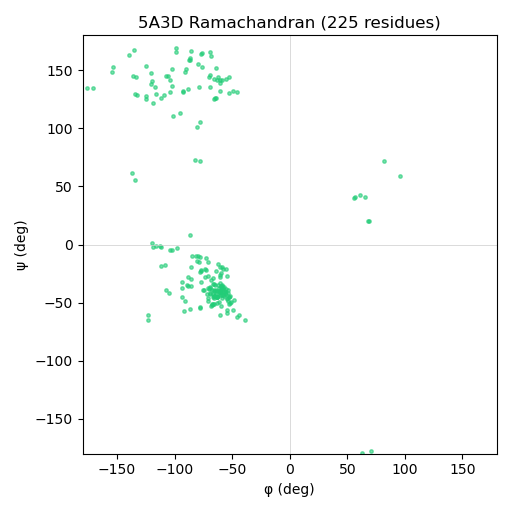 O 1
ATOM 1498 N N . ASN B 1 69 ? 4.664 -4.688 25.468 1.00 30.16 256 ASN B N 1
ATOM 1499 C CA . ASN B 1 69 ? 5.526 -5.806 25.615 1.00 30.73 256 ASN B CA 1
ATOM 1500 C C . ASN B 1 69 ? 4.618 -7.081 25.549 1.00 32.60 256 ASN B C 1
ATOM 1501 O O . ASN B 1 69 ? 3.697 -7.195 26.334 1.00 33.34 256 ASN B O 1
ATOM 1506 N N . PRO B 1 70 ? 4.912 -8.032 24.652 1.00 34.14 257 PRO B N 1
ATOM 1507 C CA . PRO B 1 70 ? 4.072 -9.238 24.534 1.00 36.30 257 PRO B CA 1
ATOM 1508 C C . PRO B 1 70 ? 4.039 -10.138 25.759 1.00 38.03 257 PRO B C 1
ATOM 1509 O O . PRO B 1 70 ? 3.017 -10.779 25.983 1.00 41.69 257 PRO B O 1
ATOM 1513 N N . HIS B 1 71 ? 5.043 -10.073 26.623 1.00 37.35 258 HIS B N 1
ATOM 1514 C CA . HIS B 1 71 ? 5.056 -10.907 27.812 1.00 40.26 258 HIS B CA 1
ATOM 1515 C C . HIS B 1 71 ? 4.131 -10.388 28.893 1.00 40.64 258 HIS B C 1
ATOM 1516 O O . HIS B 1 71 ? 3.558 -11.151 29.676 1.00 42.32 258 HIS B O 1
ATOM 1523 N N . SER B 1 72 ? 4.003 -9.091 28.937 1.00 39.28 259 SER B N 1
ATOM 1524 C CA . SER B 1 72 ? 3.110 -8.381 29.877 1.00 38.61 259 SER B CA 1
ATOM 1525 C C . SER B 1 72 ? 3.153 -6.895 29.559 1.00 36.91 259 SER B C 1
ATOM 1526 O O . SER B 1 72 ? 4.228 -6.308 29.447 1.00 35.86 259 SER B O 1
ATOM 1529 N N . GLY B 1 73 ? 1.960 -6.287 29.516 1.00 37.09 260 GLY B N 1
ATOM 1530 C CA . GLY B 1 73 ? 1.785 -4.841 29.486 1.00 36.75 260 GLY B CA 1
ATOM 1531 C C . GLY B 1 73 ? 2.426 -4.029 30.600 1.00 37.42 260 GLY B C 1
ATOM 1532 O O . GLY B 1 73 ? 2.709 -2.897 30.412 1.00 37.14 260 GLY B O 1
ATOM 1533 N N . THR B 1 74 ? 2.739 -4.613 31.734 1.00 38.08 261 THR B N 1
ATOM 1534 C CA . THR B 1 74 ? 3.553 -3.932 32.780 1.00 38.55 261 THR B CA 1
ATOM 1535 C C . THR B 1 74 ? 5.061 -3.939 32.579 1.00 37.30 261 THR B C 1
ATOM 1536 O O . THR B 1 74 ? 5.766 -3.361 33.353 1.00 37.80 261 THR B O 1
ATOM 1540 N N . PHE B 1 75 ? 5.564 -4.701 31.613 1.00 34.84 262 PHE B N 1
ATOM 1541 C CA . PHE B 1 75 ? 6.975 -4.741 31.319 1.00 33.33 262 PHE B CA 1
ATOM 1542 C C . PHE B 1 75 ? 7.271 -3.607 30.330 1.00 30.56 262 PHE B C 1
ATOM 1543 O O . PHE B 1 75 ? 6.339 -3.120 29.707 1.00 29.99 262 PHE B O 1
ATOM 1551 N N . ALA B 1 76 ? 8.539 -3.227 30.244 1.00 30.07 263 ALA B N 1
ATOM 1552 C CA . ALA B 1 76 ? 9.012 -2.195 29.313 1.00 28.48 263 ALA B CA 1
ATOM 1553 C C . ALA B 1 76 ? 8.502 -2.423 27.845 1.00 26.96 263 ALA B C 1
ATOM 1554 O O . ALA B 1 76 ? 8.552 -3.520 27.355 1.00 25.74 263 ALA B O 1
ATOM 1556 N N . ARG B 1 77 ? 7.983 -1.387 27.209 1.00 26.21 264 ARG B N 1
ATOM 1557 C CA . ARG B 1 77 ? 7.457 -1.489 25.865 1.00 25.85 264 ARG B CA 1
ATOM 1558 C C . ARG B 1 77 ? 8.467 -2.050 24.882 1.00 24.84 264 ARG B C 1
ATOM 1559 O O . ARG B 1 77 ? 9.648 -1.760 24.885 1.00 24.80 264 ARG B O 1
ATOM 1567 N N . MET B 1 78 ? 7.907 -2.837 23.993 1.00 25.36 265 MET B N 1
ATOM 1568 C CA . MET B 1 78 ? 8.682 -3.391 22.897 1.00 25.59 265 MET B CA 1
ATOM 1569 C C . MET B 1 78 ? 9.038 -2.304 21.932 1.00 24.86 265 MET B C 1
ATOM 1570 O O . MET B 1 78 ? 8.218 -1.422 21.637 1.00 24.75 265 MET B O 1
ATOM 1575 N N . GLN B 1 79 ? 10.234 -2.386 21.358 1.00 25.48 266 GLN B N 1
ATOM 1576 C CA . GLN B 1 79 ? 10.727 -1.395 20.362 1.00 26.03 266 GLN B CA 1
ATOM 1577 C C . GLN B 1 79 ? 11.142 -2.101 19.051 1.00 25.43 266 GLN B C 1
ATOM 1578 O O . GLN B 1 79 ? 11.904 -3.027 19.104 1.00 26.22 266 GLN B O 1
ATOM 1584 N N . LEU B 1 80 ? 10.571 -1.671 17.939 1.00 25.86 267 LEU B N 1
ATOM 1585 C CA . LEU B 1 80 ? 10.721 -2.307 16.634 1.00 26.73 267 LEU B CA 1
ATOM 1586 C C . LEU B 1 80 ? 11.437 -1.286 15.715 1.00 25.93 267 LEU B C 1
ATOM 1587 O O . LEU B 1 80 ? 11.029 -0.132 15.567 1.00 26.59 267 LEU B O 1
ATOM 1592 N N . PHE B 1 81 ? 12.447 -1.780 15.099 1.00 24.98 268 PHE B N 1
ATOM 1593 C CA . PHE B 1 81 ? 13.375 -0.997 14.207 1.00 25.39 268 PHE B CA 1
ATOM 1594 C C . PHE B 1 81 ? 13.305 -1.651 12.792 1.00 25.55 268 PHE B C 1
ATOM 1595 O O . PHE B 1 81 ? 13.120 -2.878 12.713 1.00 26.31 268 PHE B O 1
ATOM 1603 N N . VAL B 1 82 ? 13.468 -0.830 11.759 1.00 26.48 269 VAL B N 1
ATOM 1604 C CA . VAL B 1 82 ? 13.401 -1.365 10.351 1.00 27.48 269 VAL B CA 1
ATOM 1605 C C . VAL B 1 82 ? 14.814 -1.819 9.963 1.00 27.22 269 VAL B C 1
ATOM 1606 O O . VAL B 1 82 ? 15.837 -1.095 10.147 1.00 27.93 269 VAL B O 1
ATOM 1610 N N . ARG B 1 83 ? 14.844 -3.009 9.382 1.00 28.49 270 ARG B N 1
ATOM 1611 C CA . ARG B 1 83 ? 16.102 -3.622 9.072 1.00 30.07 270 ARG B CA 1
ATOM 1612 C C . ARG B 1 83 ? 16.988 -2.683 8.265 1.00 30.63 270 ARG B C 1
ATOM 1613 O O . ARG B 1 83 ? 18.154 -2.586 8.580 1.00 30.71 270 ARG B O 1
ATOM 1621 N N . CYS B 1 84 ? 16.453 -2.011 7.242 1.00 31.11 271 CYS B N 1
ATOM 1622 C CA . CYS B 1 84 ? 17.350 -1.252 6.360 1.00 32.26 271 CYS B CA 1
ATOM 1623 C C . CYS B 1 84 ? 18.110 -0.128 7.148 1.00 32.35 271 CYS B C 1
ATOM 1624 O O . CYS B 1 84 ? 19.235 0.140 6.849 1.00 31.22 271 CYS B O 1
ATOM 1627 N N . GLU B 1 85 ? 17.443 0.508 8.102 1.00 30.82 272 GLU B N 1
ATOM 1628 C CA . GLU B 1 85 ? 18.098 1.544 8.978 1.00 33.06 272 GLU B CA 1
ATOM 16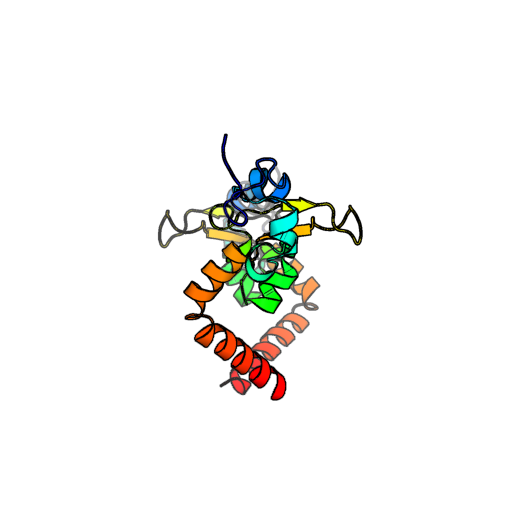29 C C . GLU B 1 85 ? 19.181 0.982 9.883 1.00 33.36 272 GLU B C 1
ATOM 1630 O O . GLU B 1 85 ? 20.336 1.457 9.958 1.00 33.47 272 GLU B O 1
ATOM 1636 N N . VAL B 1 86 ? 18.781 -0.075 10.595 1.00 34.15 273 VAL B N 1
ATOM 1637 C CA . VAL B 1 86 ? 19.646 -0.847 11.493 1.00 36.10 273 VAL B CA 1
ATOM 1638 C C . VAL B 1 86 ? 20.938 -1.313 10.768 1.00 35.92 273 VAL B C 1
ATOM 1639 O O . VAL B 1 86 ? 22.041 -1.141 11.277 1.00 33.86 273 VAL B O 1
ATOM 1643 N N . GLU B 1 87 ? 20.762 -1.933 9.627 1.00 34.84 274 GLU B N 1
ATOM 1644 C CA . GLU B 1 87 ? 21.860 -2.484 8.893 1.00 37.39 274 GLU B CA 1
ATOM 1645 C C . GLU B 1 87 ? 22.782 -1.382 8.375 1.00 37.82 274 GLU B C 1
ATOM 1646 O O . GLU B 1 87 ? 23.992 -1.503 8.404 1.00 39.62 274 GLU B O 1
ATOM 1652 N N . ALA B 1 88 ? 22.191 -0.318 7.869 1.00 37.64 275 ALA B N 1
ATOM 1653 C CA . ALA B 1 88 ? 22.962 0.794 7.286 1.00 40.41 275 ALA B CA 1
ATOM 1654 C C . ALA B 1 88 ? 23.873 1.383 8.337 1.00 41.74 275 ALA B C 1
ATOM 1655 O O . ALA B 1 88 ? 25.022 1.687 8.058 1.00 44.84 275 ALA B O 1
ATOM 1657 N N . PHE B 1 89 ? 23.357 1.576 9.557 1.00 40.72 276 PHE B N 1
ATOM 1658 C CA . PHE B 1 89 ? 24.159 2.057 10.694 1.00 42.00 276 PHE B CA 1
ATOM 1659 C C . PHE B 1 89 ? 25.244 1.057 11.137 1.00 41.92 276 PHE B C 1
ATOM 1660 O O . PHE B 1 89 ? 26.381 1.431 11.410 1.00 43.46 276 PHE B O 1
ATOM 1668 N N . ALA B 1 90 ? 24.858 -0.206 11.247 1.00 40.36 277 ALA B N 1
ATOM 1669 C CA . ALA B 1 90 ? 25.725 -1.261 11.652 1.00 41.33 277 ALA B CA 1
ATOM 1670 C C . ALA B 1 90 ? 26.917 -1.460 10.722 1.00 43.65 277 ALA B C 1
ATOM 1671 O O . ALA B 1 90 ? 28.041 -1.684 11.197 1.00 45.24 277 ALA B O 1
ATOM 1673 N N . PHE B 1 91 ? 26.656 -1.368 9.416 1.00 43.97 278 PHE B N 1
ATOM 1674 C CA . PHE B 1 91 ? 27.696 -1.450 8.349 1.00 46.82 278 PHE B CA 1
ATOM 1675 C C . PHE B 1 91 ? 28.668 -0.272 8.440 1.00 49.82 278 PHE B C 1
ATOM 1676 O O . PHE B 1 91 ? 29.863 -0.392 8.117 1.00 50.95 278 PHE B O 1
ATOM 1684 N N . LYS B 1 92 ? 28.150 0.893 8.824 1.00 50.39 279 LYS B N 1
ATOM 1685 C CA . LYS B 1 92 ? 29.017 2.056 9.061 1.00 54.17 279 LYS B CA 1
ATOM 1686 C C . LYS B 1 92 ? 29.890 1.843 10.327 1.00 55.31 279 LYS B C 1
ATOM 1687 O O . LYS B 1 92 ? 31.089 2.167 10.349 1.00 58.56 279 LYS B O 1
ATOM 1693 N N . LYS B 1 93 ? 29.295 1.307 11.374 1.00 46.72 280 LYS B N 1
ATOM 1694 C CA . LYS B 1 93 ? 30.003 1.062 12.611 1.00 47.28 280 LYS B CA 1
ATOM 1695 C C . LYS B 1 93 ? 31.089 0.003 12.526 1.00 49.17 280 LYS B C 1
ATOM 1696 O O . LYS B 1 93 ? 32.095 0.081 13.246 1.00 50.64 280 LYS B O 1
ATOM 1702 N N . TRP B 1 94 ? 30.869 -1.003 11.703 1.00 49.16 281 TRP B N 1
ATOM 1703 C CA . TRP B 1 94 ? 31.665 -2.178 11.780 1.00 51.96 281 TRP B CA 1
ATOM 1704 C C . TRP B 1 94 ? 32.533 -2.331 10.565 1.00 56.14 281 TRP B C 1
ATOM 1705 O O . TRP B 1 94 ? 33.485 -3.070 10.640 1.00 60.49 281 TRP B O 1
ATOM 1716 N N . GLY B 1 95 ? 32.215 -1.639 9.468 1.00 56.90 282 GLY B N 1
ATOM 1717 C CA . GLY B 1 95 ? 32.977 -1.764 8.236 1.00 62.07 282 GLY B CA 1
ATOM 1718 C C . GLY B 1 95 ? 32.320 -2.755 7.313 1.00 63.30 282 GLY B C 1
ATOM 1719 O O . GLY B 1 95 ? 32.905 -3.790 6.997 1.00 65.92 282 GLY B O 1
ATOM 1720 N N . GLY B 1 96 ? 31.057 -2.465 6.959 1.00 60.15 283 GLY B N 1
ATOM 1721 C CA . GLY B 1 96 ? 30.321 -3.274 6.005 1.00 61.68 283 GLY B CA 1
ATOM 1722 C C . GLY B 1 96 ? 29.941 -4.622 6.569 1.00 61.04 283 GLY B C 1
ATOM 1723 O O . GLY B 1 96 ? 30.208 -4.920 7.728 1.00 58.76 283 GLY B O 1
ATOM 1724 N N . GLU B 1 97 ? 29.313 -5.420 5.719 1.00 63.77 284 GLU B N 1
ATOM 1725 C CA . GLU B 1 97 ? 28.893 -6.759 6.034 1.00 65.48 284 GLU B CA 1
ATOM 1726 C C . GLU B 1 97 ? 30.102 -7.559 6.520 1.00 67.08 284 GLU B C 1
ATOM 1727 O O . GLU B 1 97 ? 30.015 -8.421 7.433 1.00 65.35 284 GLU B O 1
ATOM 1733 N N . GLU B 1 98 ? 31.235 -7.288 5.873 1.00 70.58 285 GLU B N 1
ATOM 1734 C CA . GLU B 1 98 ? 32.478 -7.977 6.163 1.00 73.92 285 GLU B CA 1
ATOM 1735 C C . GLU B 1 98 ? 32.893 -7.755 7.623 1.00 68.94 285 GLU B C 1
ATOM 1736 O O . GLU B 1 98 ? 33.017 -8.686 8.424 1.00 68.79 285 GLU B O 1
ATOM 1742 N N . GLY B 1 99 ? 33.098 -6.498 7.965 1.00 65.97 286 GLY B N 1
ATOM 1743 C CA . GLY B 1 99 ? 33.456 -6.124 9.319 1.00 63.31 286 GLY B CA 1
ATOM 1744 C C . GLY B 1 99 ? 32.496 -6.661 10.371 1.00 59.75 286 GLY B C 1
ATOM 1745 O O . GLY B 1 99 ? 32.918 -7.127 11.443 1.00 59.16 286 GLY B O 1
ATOM 1746 N N . LEU B 1 100 ? 31.207 -6.654 10.064 1.00 57.59 287 LEU B N 1
ATOM 1747 C CA . LEU B 1 100 ? 30.258 -7.206 11.001 1.00 56.46 287 LEU B CA 1
ATOM 1748 C C . LEU B 1 100 ? 30.471 -8.686 11.233 1.00 59.22 287 LEU B C 1
ATOM 1749 O O . LEU B 1 100 ? 30.413 -9.137 12.379 1.00 57.52 287 LEU B O 1
ATOM 1754 N N . ASP B 1 101 ? 30.670 -9.417 10.140 1.00 64.02 288 ASP B N 1
ATOM 1755 C CA . ASP B 1 101 ? 31.085 -10.806 10.151 1.00 69.71 288 ASP B CA 1
ATOM 1756 C C . ASP B 1 101 ? 32.343 -11.017 11.036 1.00 70.05 288 ASP B C 1
ATOM 1757 O O . ASP B 1 101 ? 32.365 -11.918 11.905 1.00 68.96 288 ASP B O 1
ATOM 1762 N N . GLU B 1 102 ? 33.363 -10.172 10.812 1.00 70.67 289 GLU B N 1
ATOM 1763 C CA . GLU B 1 102 ? 34.550 -10.118 11.691 1.00 72.56 289 GLU B CA 1
ATOM 1764 C C . GLU B 1 102 ? 34.179 -10.035 13.183 1.00 68.40 289 GLU B C 1
ATOM 1765 O O . GLU B 1 102 ? 34.712 -10.796 14.021 1.00 68.06 289 GLU B O 1
ATOM 1771 N N . GLU B 1 103 ? 33.250 -9.126 13.512 1.00 64.51 290 GLU B N 1
ATOM 1772 C CA . GLU B 1 103 ? 32.930 -8.874 14.916 1.00 62.62 290 GLU B CA 1
ATOM 1773 C C . GLU B 1 103 ? 32.173 -10.065 15.516 1.00 62.57 290 GLU B C 1
ATOM 1774 O O . GLU B 1 103 ? 32.430 -10.467 16.677 1.00 61.91 290 GLU B O 1
ATOM 1780 N N . TRP B 1 104 ? 31.292 -10.668 14.709 1.00 63.44 291 TRP B N 1
ATOM 1781 C CA . TRP B 1 104 ? 30.548 -11.856 15.143 1.00 66.25 291 TRP B CA 1
ATOM 1782 C C . TRP B 1 104 ? 31.561 -12.967 15.496 1.00 69.38 291 TRP B C 1
ATOM 1783 O O . TRP B 1 104 ? 31.546 -13.516 16.620 1.00 68.59 291 TRP B O 1
ATOM 1794 N N . GLN B 1 105 ? 32.454 -13.243 14.533 1.00 72.31 292 GLN B N 1
ATOM 1795 C CA . GLN B 1 105 ? 33.628 -14.139 14.725 1.00 77.34 292 GLN B CA 1
ATOM 1796 C C . GLN B 1 105 ? 34.316 -13.834 16.078 1.00 77.23 292 GLN B C 1
ATOM 1797 O O . GLN B 1 105 ? 34.349 -14.682 16.995 1.00 77.74 292 GLN B O 1
ATOM 1803 N N . ARG B 1 106 ? 34.790 -12.595 16.208 1.00 77.35 293 ARG B N 1
ATOM 1804 C CA . ARG B 1 106 ? 35.533 -12.156 17.379 1.00 79.22 293 ARG B CA 1
ATOM 1805 C C . ARG B 1 106 ? 34.780 -12.390 18.714 1.00 77.34 293 ARG B C 1
ATOM 1806 O O . ARG B 1 106 ? 35.424 -12.570 19.741 1.00 80.00 293 ARG B O 1
ATOM 1814 N N . ARG B 1 107 ? 33.444 -12.421 18.719 1.00 73.42 294 ARG B N 1
ATOM 1815 C CA . ARG B 1 107 ? 32.719 -12.675 19.977 1.00 72.99 294 ARG B CA 1
ATOM 1816 C C . ARG B 1 107 ? 32.478 -14.177 20.272 1.00 76.60 294 ARG B C 1
ATOM 1817 O O . ARG B 1 107 ? 32.539 -14.629 21.427 1.00 77.74 294 ARG B O 1
ATOM 1825 N N . GLU B 1 108 ? 32.240 -14.961 19.232 1.00 79.53 295 GLU B N 1
ATOM 1826 C CA . GLU B 1 108 ? 32.201 -16.436 19.386 1.00 84.27 295 GLU B CA 1
ATOM 1827 C C . GLU B 1 108 ? 33.529 -17.042 19.933 1.00 86.63 295 GLU B C 1
ATOM 1828 O O . GLU B 1 108 ? 33.540 -17.882 20.864 1.00 86.28 295 GLU B O 1
ATOM 1834 N N . GLU B 1 109 ? 34.638 -16.590 19.355 1.00 87.04 296 GLU B N 1
ATOM 1835 C CA . GLU B 1 109 ? 35.971 -16.877 19.894 1.00 90.08 296 GLU B CA 1
ATOM 1836 C C . GLU B 1 109 ? 35.977 -16.493 21.376 1.00 90.16 296 GLU B C 1
ATOM 1837 O O . GLU B 1 109 ? 36.341 -17.320 22.213 1.00 92.03 296 GLU B O 1
ATOM 1843 N N . GLY B 1 110 ? 35.521 -15.261 21.688 1.00 87.71 297 GLY B N 1
ATOM 1844 C CA . GLY B 1 110 ? 35.380 -14.779 23.068 1.00 88.43 297 GLY B CA 1
ATOM 1845 C C . GLY B 1 110 ? 34.868 -15.838 24.040 1.00 92.16 297 GLY B C 1
ATOM 1846 O O . GLY B 1 110 ? 35.595 -16.262 24.955 1.00 94.25 297 GLY B O 1
ATOM 1847 N N . LYS B 1 111 ? 33.625 -16.286 23.822 1.00 92.25 298 LYS B N 1
ATOM 1848 C CA . LYS B 1 111 ? 32.974 -17.338 24.663 1.00 95.68 298 LYS B CA 1
ATOM 1849 C C . LYS B 1 111 ? 33.651 -18.704 24.712 1.00 100.86 298 LYS B C 1
ATOM 1850 O O . LYS B 1 111 ? 33.569 -19.406 25.723 1.00 104.02 298 LYS B O 1
ATOM 1856 N N . ALA B 1 112 ? 34.281 -19.106 23.618 1.00 102.46 299 ALA B N 1
ATOM 1857 C CA . ALA B 1 112 ? 35.006 -20.366 23.600 1.00 108.47 299 ALA B CA 1
ATOM 1858 C C . ALA B 1 112 ? 36.159 -20.295 24.599 1.00 112.01 299 ALA B C 1
ATOM 1859 O O . ALA B 1 112 ? 36.317 -21.184 25.443 1.00 115.41 299 ALA B O 1
ATOM 1861 N N . HIS B 1 113 ? 36.943 -19.221 24.504 1.00 111.73 300 HIS B N 1
ATOM 1862 C CA . HIS B 1 113 ? 38.080 -18.994 25.402 1.00 115.49 300 HIS B CA 1
ATOM 1863 C C . HIS B 1 113 ? 37.622 -18.738 26.841 1.00 116.37 300 HIS B C 1
ATOM 1864 O O . HIS B 1 113 ? 38.348 -19.054 27.787 1.00 120.18 300 HIS B O 1
ATOM 1866 N N . ARG B 1 114 ? 36.419 -18.176 26.994 1.00 113.10 301 ARG B N 1
ATOM 1867 C CA . ARG B 1 114 ? 35.841 -17.886 28.317 1.00 114.21 301 ARG B CA 1
ATOM 1868 C C . ARG B 1 114 ? 35.068 -19.067 28.932 1.00 116.69 301 ARG B C 1
ATOM 1869 O O . ARG B 1 114 ? 34.429 -18.902 29.966 1.00 118.36 301 ARG B O 1
ATOM 1871 N N . ARG B 1 115 ? 35.142 -20.245 28.306 1.00 117.37 302 ARG B N 1
ATOM 1872 C CA . ARG B 1 115 ? 34.495 -21.469 28.803 1.00 120.65 302 ARG B CA 1
ATOM 1873 C C . ARG B 1 115 ? 32.989 -21.446 28.568 1.00 119.07 302 ARG B C 1
ATOM 1874 O O . ARG B 1 115 ? 32.435 -22.366 27.967 1.00 119.97 302 ARG B O 1
#

Nearest PDB structures (foldseek):
  5g32-assembly1_B  TM=1.006E+00  e=1.311E-21  Saccharomyces cerevisiae
  6lae-assembly1_B  TM=7.446E-01  e=1.812E-07  Homo sapiens
  8eby-assembly1_K  TM=7.609E-01  e=2.490E-07  Homo sapiens
  6ro4-assembly1_G  TM=7.818E-01  e=5.012E-07  Homo sapiens
  1xpa-assembly1_A  TM=7.257E-01  e=1.301E-06  Homo sapiens

Sequence (229 aa):
APKCIECHINIEMDPVLHDVFKLQVCKQCSKEHPEKYALLTKTECKEDYFLTDPELNDEDLFHRLEKPNPHSGTFARMQLFVRCEVEAFAFKKWGGEEGLDEEWQRREEGKAHRAPKCIECHINIEMDPVLHDVFKLQVCKQCSKEHPEKYALLTKTECKEDYFLTDPELNDEDLFHRLEKPNPHSGTFARMQLFVRCEVEAFAFKKWGGEEGLDEEWQRREEGKAHRR

Organism: Saccharomyces cerevisiae (strain ATCC 204508 / S288c) (NCBI:txid559292)

InterPro domains:
  IPR000465 XPA/RAD14 [PTHR10142] (2-370)
  IPR000465 XPA/RAD14 [TIGR00598] (191-371)
  IPR009061 Putative DNA-binding domain superfamily [SSF46955] (222-295)
  IPR022652 Zinc finger, XPA-type, conserved site [PS00752] (191-216)
  IPR022656 XPA, C-terminal [PF05181] (223-273)
  IPR022658 XPA, conserved site [PS00753] (226-242)
  IPR037129 XPA domain superfamily [G3DSA:3.90.530.10] (185-295)

Secondary structure (DSSP, 8-state):
-PPPTTTS---S--HHHHHTT-----HHHHHH-HHHH-EEEHHHHHHHH---HHHHT-TTT---EEE--TT-TTSPPEEEEEHHHHHHHHHHHHTHHHHHHHHHHHHHHHHHH-/----TTTS---S--HHHHHTT-----HHHHHH-HHHH-EEEHHHHHHHH---HHHHT-TTT---EEE--TT-TTSPPEEEEEHHHHHHHHHHHHTHHHHHHHHHHHHHHHHHHT-